Protein AF-A0A1M6HQW1-F1 (afdb_monomer)

Nearest PDB structures (foldseek):
  3nc5-assembly1_A  TM=1.365E-01  e=2.375E+00  Bacillus subtilis

Secondary structure (DSSP, 8-state):
--HHHHHHHHHHHHHHHTTTS-HHHHHHHHHHHHTT-TT--HHHHHHHHHHHHHHHHHHHHHHHHSPP-SHHHHHHHHHHH-STT--HHHHHHHHHHHHHHS-GGG-HHHHHHHHHHHHHHHHHHHHS-TT---TTSHHHHHHHHHHHHHHHHHHH----SHHHHHHHHHHHHHHHS--S-TTSHHHHHHHHH-HHHHHHHHHHHHHHHHHTT-

Solvent-accessible surface area (backbone atoms only — not comparable to full-atom values): 11966 Å² total; per-residue (Å²): 133,60,74,64,58,57,50,50,51,50,53,52,52,48,56,67,76,30,90,85,50,57,77,59,61,48,42,18,51,50,48,25,52,78,68,70,47,76,89,56,61,72,67,65,54,48,52,32,38,54,51,29,46,56,55,49,55,50,54,48,53,53,54,48,71,52,81,53,91,44,72,70,47,40,52,52,51,39,64,74,49,65,56,102,80,50,44,72,66,44,52,50,37,48,49,52,41,47,50,64,57,63,47,72,91,64,34,63,40,37,55,48,43,51,53,43,52,54,51,52,55,50,51,51,56,48,61,71,32,89,89,42,79,56,79,77,40,72,68,48,52,51,50,51,53,53,46,53,54,45,52,59,46,54,76,72,46,80,57,66,40,46,52,11,45,20,39,50,35,51,52,51,41,73,76,70,39,79,98,51,62,84,87,36,71,68,31,51,48,50,36,71,75,30,69,66,48,41,49,47,54,48,51,27,52,51,22,42,36,59,55,70,73,103

Foldseek 3Di:
DDPVVVLLVVLVVLCVVPPPHDSLVSQLVVQCVVVVNVPHDPVVSVVSSVVSVVVLVVSLVVLLVDAQPAPVSLVSSCVSQDDPPRDPSSVVSSVVNVCVLPVPPPFVLLVLLVVLVVLVVVLVVLCPDPVNVDCPDPVNVVSVVSNVVSVVVNVVRDTSALSSQLSSLVVCCVVPNDPDDPPDPVNVCSCVVDVVNVVSVCSNVVSVCVVVVD

pLDDT: mean 71.75, std 13.2, range [37.53, 93.25]

Mean predicted aligned error: 16.02 Å

Structure (mmCIF, N/CA/C/O backbone):
data_AF-A0A1M6HQW1-F1
#
_entry.id   AF-A0A1M6HQW1-F1
#
loop_
_atom_site.group_PDB
_atom_site.id
_atom_site.type_symbol
_atom_site.label_atom_id
_atom_site.label_alt_id
_atom_site.label_comp_id
_atom_site.label_asym_id
_atom_site.label_entity_id
_atom_site.label_seq_id
_atom_site.pdbx_PDB_ins_code
_atom_site.Cartn_x
_atom_site.Cartn_y
_atom_site.Cartn_z
_atom_site.occupancy
_atom_site.B_iso_or_equiv
_atom_site.auth_seq_id
_atom_site.auth_comp_id
_atom_site.auth_asym_id
_atom_site.auth_atom_id
_atom_site.pdbx_PDB_model_num
ATOM 1 N N . MET A 1 1 ? -17.077 13.334 4.345 1.00 42.00 1 MET A N 1
ATOM 2 C CA . MET A 1 1 ? -16.172 12.655 5.298 1.00 42.00 1 MET A CA 1
ATOM 3 C C . MET A 1 1 ? -16.928 11.468 5.876 1.00 42.00 1 MET A C 1
ATOM 5 O O . MET A 1 1 ? -18.122 11.598 6.108 1.00 42.00 1 MET A O 1
ATOM 9 N N . SER A 1 2 ? -16.309 10.286 5.929 1.00 46.91 2 SER A N 1
ATOM 10 C CA . SER A 1 2 ? -16.993 9.037 6.301 1.00 46.91 2 SER A CA 1
ATOM 11 C C . SER A 1 2 ? -17.224 8.991 7.811 1.00 46.91 2 SER A C 1
ATOM 13 O O . SER A 1 2 ? -16.263 9.141 8.555 1.00 46.91 2 SER A O 1
ATOM 15 N N . ARG A 1 3 ? -18.458 8.704 8.252 1.00 42.66 3 ARG A N 1
ATOM 16 C CA . ARG A 1 3 ? -18.834 8.484 9.668 1.00 42.66 3 ARG A CA 1
ATOM 17 C C . ARG A 1 3 ? -17.878 7.538 10.409 1.00 42.66 3 ARG A C 1
ATOM 19 O O . ARG A 1 3 ? -17.681 7.678 11.606 1.00 42.66 3 ARG A O 1
ATOM 26 N N . ILE A 1 4 ? -17.269 6.597 9.689 1.00 39.28 4 ILE A N 1
ATOM 27 C CA . ILE A 1 4 ? -16.306 5.625 10.220 1.00 39.28 4 ILE A CA 1
ATOM 28 C C . ILE A 1 4 ? -14.980 6.300 10.604 1.00 39.28 4 ILE A C 1
ATOM 30 O O . ILE A 1 4 ? -14.383 5.939 11.612 1.00 39.28 4 ILE A O 1
ATOM 34 N N . ALA A 1 5 ? -14.531 7.303 9.845 1.00 43.78 5 ALA A N 1
ATOM 35 C CA . ALA A 1 5 ? -13.307 8.043 10.149 1.00 43.78 5 ALA A CA 1
ATOM 36 C C . ALA A 1 5 ? -13.457 8.874 11.432 1.00 43.78 5 ALA A C 1
ATOM 38 O O . ALA A 1 5 ? -12.533 8.912 12.240 1.00 43.78 5 ALA A O 1
ATOM 39 N N . ASP A 1 6 ? -14.637 9.456 11.650 1.00 48.12 6 ASP A N 1
ATOM 40 C CA . ASP A 1 6 ? -14.945 10.215 12.866 1.00 48.12 6 ASP A CA 1
ATOM 41 C C . ASP A 1 6 ? -15.026 9.291 14.096 1.00 48.12 6 ASP A C 1
ATOM 43 O O . ASP A 1 6 ? -14.529 9.634 15.167 1.00 48.12 6 ASP A O 1
ATOM 47 N N . ILE A 1 7 ? -15.578 8.081 13.935 1.00 46.56 7 ILE A N 1
ATOM 48 C CA . ILE A 1 7 ? -15.650 7.058 14.994 1.00 46.56 7 ILE A CA 1
ATOM 49 C C . ILE A 1 7 ? -14.257 6.524 15.348 1.00 46.56 7 ILE A C 1
ATOM 51 O O . ILE A 1 7 ? -13.922 6.431 16.527 1.00 46.56 7 ILE A O 1
ATOM 55 N N . ILE A 1 8 ? -13.421 6.219 14.350 1.00 47.72 8 ILE A N 1
ATOM 56 C CA . ILE A 1 8 ? -12.038 5.769 14.569 1.00 47.72 8 ILE A CA 1
ATOM 57 C C . ILE A 1 8 ? -11.223 6.870 15.251 1.00 47.72 8 ILE A C 1
ATOM 59 O O . ILE A 1 8 ? -10.548 6.594 16.238 1.00 47.72 8 ILE A O 1
ATOM 63 N N . ALA A 1 9 ? -11.331 8.119 14.792 1.00 55.06 9 ALA A N 1
ATOM 64 C CA . ALA A 1 9 ? -10.646 9.246 15.416 1.00 55.06 9 ALA A CA 1
ATOM 65 C C . ALA A 1 9 ? -11.093 9.452 16.872 1.00 55.06 9 ALA A C 1
ATOM 67 O O . ALA A 1 9 ? -10.260 9.717 17.735 1.00 55.06 9 ALA A O 1
ATOM 68 N N . CYS A 1 10 ? -12.384 9.268 17.164 1.00 46.03 10 CYS A N 1
ATOM 69 C CA . CYS A 1 10 ? -12.925 9.366 18.516 1.00 46.03 10 CYS A CA 1
ATOM 70 C C . CYS A 1 10 ? -12.428 8.228 19.427 1.00 46.03 10 CYS A C 1
ATOM 72 O O . CYS A 1 10 ? -12.037 8.483 20.564 1.00 46.03 10 CYS A O 1
ATOM 74 N N . LEU A 1 11 ? -12.360 6.990 18.925 1.00 45.59 11 LEU A N 1
ATOM 75 C CA . LEU A 1 11 ? -11.846 5.834 19.671 1.00 45.59 11 LEU A CA 1
ATOM 76 C C . LEU A 1 11 ? -10.326 5.898 19.884 1.00 45.59 11 LEU A C 1
ATOM 78 O O . LEU A 1 11 ? -9.838 5.527 20.949 1.00 45.59 11 LEU A O 1
ATOM 82 N N . GLU A 1 12 ? -9.568 6.404 18.912 1.00 54.41 12 GLU A N 1
ATOM 83 C CA . GLU A 1 12 ? -8.123 6.628 19.028 1.00 54.41 12 GLU A CA 1
ATOM 84 C C . GLU A 1 12 ? -7.769 7.795 19.953 1.00 54.41 12 GLU A C 1
ATOM 86 O O . GLU A 1 12 ? -6.750 7.743 20.645 1.00 54.41 12 GLU A O 1
ATOM 91 N N . ASP A 1 13 ? -8.562 8.867 19.938 1.00 48.94 13 ASP A N 1
ATOM 92 C CA . ASP A 1 13 ? -8.422 10.008 20.848 1.00 48.94 13 ASP A CA 1
ATOM 93 C C . ASP A 1 13 ? -8.828 9.610 22.274 1.00 48.94 13 ASP A C 1
ATOM 95 O O . ASP A 1 13 ? -8.122 9.948 23.224 1.00 48.94 13 ASP A O 1
ATOM 99 N N . ALA A 1 14 ? -9.872 8.787 22.430 1.00 43.03 14 ALA A N 1
ATOM 100 C CA . ALA A 1 14 ? -10.211 8.158 23.702 1.00 43.03 14 ALA A CA 1
ATOM 101 C C . ALA A 1 14 ? -9.059 7.265 24.191 1.00 43.03 14 ALA A C 1
ATOM 103 O O . ALA A 1 14 ? -8.500 7.538 25.248 1.00 43.03 14 ALA A O 1
ATOM 104 N N . ASN A 1 15 ? -8.607 6.280 23.409 1.00 46.84 15 ASN A N 1
ATOM 105 C CA . ASN A 1 15 ? -7.507 5.389 23.804 1.00 46.84 15 ASN A CA 1
ATOM 106 C C . ASN A 1 15 ? -6.209 6.142 24.146 1.00 46.84 15 ASN A C 1
ATOM 108 O O . ASN A 1 15 ? -5.535 5.789 25.113 1.00 46.84 15 ASN A O 1
ATOM 112 N N . ARG A 1 16 ? -5.863 7.211 23.410 1.00 48.84 16 ARG A N 1
ATOM 113 C CA . ARG A 1 16 ? -4.681 8.042 23.717 1.00 48.84 16 ARG A CA 1
ATOM 114 C C . ARG A 1 16 ? -4.813 8.835 25.013 1.00 48.84 16 ARG A C 1
ATOM 116 O O . ARG A 1 16 ? -3.815 9.014 25.705 1.00 48.84 16 ARG A O 1
ATOM 123 N N . ARG A 1 17 ? -6.013 9.300 25.364 1.00 40.94 17 ARG A N 1
ATOM 124 C CA . ARG A 1 17 ? -6.261 10.042 26.613 1.00 40.94 17 ARG A CA 1
ATOM 125 C C . ARG A 1 17 ? -6.309 9.139 27.854 1.00 40.94 17 ARG A C 1
ATOM 127 O O . ARG A 1 17 ? -6.356 9.657 28.965 1.00 40.94 17 ARG A O 1
ATOM 134 N N . LEU A 1 18 ? -6.287 7.815 27.680 1.00 39.31 18 LEU A N 1
ATOM 135 C CA . LEU A 1 18 ? -6.715 6.839 28.687 1.00 39.31 18 LEU A CA 1
ATOM 136 C C . LEU A 1 18 ? -5.724 5.721 28.988 1.00 39.31 18 LEU A C 1
ATOM 138 O O . LEU A 1 18 ? -6.126 4.671 29.481 1.00 39.31 18 LEU A O 1
ATOM 142 N N . ALA A 1 19 ? -4.426 5.941 28.803 1.00 37.53 19 ALA A N 1
ATOM 143 C CA . ALA A 1 19 ? -3.393 4.957 29.144 1.00 37.53 19 ALA A CA 1
ATOM 144 C C . ALA A 1 19 ? -3.339 4.521 30.643 1.00 37.53 19 ALA A C 1
ATOM 146 O O . ALA A 1 19 ? -2.380 3.874 31.051 1.00 37.53 19 ALA A O 1
ATOM 147 N N . GLY A 1 20 ? -4.354 4.825 31.468 1.00 39.44 20 GLY A N 1
ATOM 148 C CA . GLY A 1 20 ? -4.534 4.301 32.827 1.00 39.44 20 GLY A CA 1
ATOM 149 C C . GLY A 1 20 ? -5.988 4.104 33.301 1.00 39.44 20 GLY A C 1
ATOM 150 O O . GLY A 1 20 ? -6.181 3.782 34.469 1.00 39.44 20 GLY A O 1
ATOM 151 N N . ILE A 1 21 ? -7.014 4.292 32.457 1.00 44.12 21 ILE A N 1
ATOM 152 C CA . ILE A 1 21 ? -8.439 4.129 32.819 1.00 44.12 21 ILE A CA 1
ATOM 153 C C . ILE A 1 21 ? -9.128 3.334 31.698 1.00 44.12 21 ILE A C 1
ATOM 155 O O . ILE A 1 21 ? -8.912 3.628 30.528 1.00 44.12 21 ILE A O 1
ATOM 159 N N . GLY A 1 22 ? -9.935 2.320 32.027 1.00 57.62 22 GLY A N 1
ATOM 160 C CA . GLY A 1 22 ? -10.607 1.486 31.023 1.00 57.62 22 GLY A CA 1
ATOM 161 C C . GLY A 1 22 ? -11.483 2.293 30.037 1.00 57.62 22 GLY A C 1
ATOM 162 O O . GLY A 1 22 ? -11.993 3.360 30.396 1.00 57.62 22 GLY A O 1
ATOM 163 N N . PRO A 1 23 ? -11.700 1.810 28.790 1.00 64.25 23 PRO A N 1
ATOM 164 C CA . PRO A 1 23 ? -12.447 2.541 27.754 1.00 64.25 23 PRO A CA 1
ATOM 165 C C . PRO A 1 23 ? -13.875 2.927 28.167 1.00 64.25 23 PRO A C 1
ATOM 167 O O . PRO A 1 23 ? -14.403 3.947 27.728 1.00 64.25 23 PRO A O 1
ATOM 170 N N . LEU A 1 24 ? -14.507 2.121 29.027 1.00 66.25 24 LEU A N 1
ATOM 171 C CA . LEU A 1 24 ? -15.856 2.360 29.535 1.00 66.25 24 LEU A CA 1
ATOM 172 C C . LEU A 1 24 ? -15.874 3.458 30.606 1.00 66.25 24 LEU A C 1
ATOM 174 O O . LEU A 1 24 ? -16.719 4.352 30.562 1.00 66.25 24 LEU A O 1
ATOM 178 N N . GLU A 1 25 ? -14.943 3.411 31.558 1.00 67.69 25 GLU A N 1
ATOM 179 C CA . GLU A 1 25 ? -14.808 4.391 32.641 1.00 67.69 25 GLU A CA 1
ATOM 180 C C . GLU A 1 25 ? -14.536 5.795 32.093 1.00 67.69 25 GLU A C 1
ATOM 182 O O . GLU A 1 25 ? -15.057 6.791 32.592 1.00 67.69 25 GLU A O 1
ATOM 187 N N . ALA A 1 26 ? -13.786 5.872 31.005 1.00 67.25 26 ALA A N 1
ATOM 188 C CA . ALA A 1 26 ? -13.510 7.115 30.319 1.00 67.25 26 ALA A CA 1
ATOM 189 C C . ALA A 1 26 ? -14.684 7.710 29.555 1.00 67.25 26 ALA A C 1
ATOM 191 O O . ALA A 1 26 ? -14.921 8.915 29.619 1.00 67.25 26 ALA A O 1
ATOM 192 N N . LEU A 1 27 ? -15.418 6.868 28.825 1.00 64.81 27 LEU A N 1
ATOM 193 C CA . LEU A 1 27 ? -16.620 7.291 28.120 1.00 64.81 27 LEU A CA 1
ATOM 194 C C . LEU A 1 27 ? -17.677 7.747 29.131 1.00 64.81 27 LEU A C 1
ATOM 196 O O . LEU A 1 27 ? -18.357 8.745 28.912 1.00 64.81 27 LEU A O 1
ATOM 200 N N . THR A 1 28 ? -17.745 7.064 30.278 1.00 71.50 28 THR A N 1
ATOM 201 C CA . THR A 1 28 ? -18.580 7.453 31.421 1.00 71.50 28 THR A CA 1
ATOM 202 C C . THR A 1 28 ? -18.170 8.826 31.957 1.00 71.50 28 THR A C 1
ATOM 204 O O . THR A 1 28 ? -19.029 9.686 32.130 1.00 71.50 28 THR A O 1
ATOM 207 N N . ALA A 1 29 ? -16.871 9.074 32.166 1.00 70.69 29 ALA A N 1
ATOM 208 C CA . ALA A 1 29 ? -16.368 10.375 32.612 1.00 70.69 29 ALA A CA 1
ATOM 209 C C . ALA A 1 29 ? -16.643 11.493 31.589 1.00 70.69 29 ALA A C 1
ATOM 211 O O . ALA A 1 29 ? -17.041 12.591 31.967 1.00 70.69 29 ALA A O 1
ATOM 212 N N . HIS A 1 3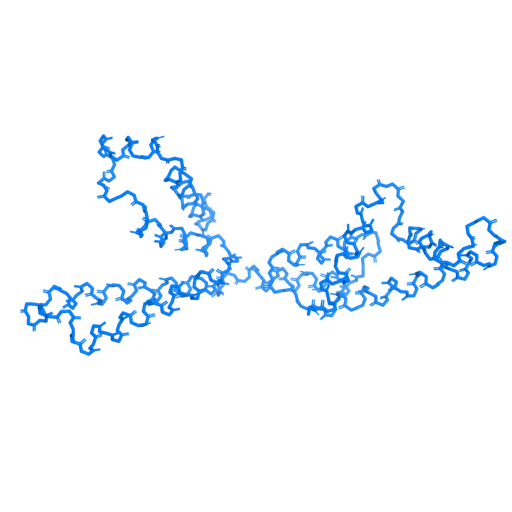0 ? -16.492 11.214 30.292 1.00 71.19 30 HIS A N 1
ATOM 213 C CA . HIS A 1 30 ? -16.792 12.174 29.231 1.00 71.19 30 HIS A CA 1
ATOM 214 C C . HIS A 1 30 ? -18.284 12.530 29.171 1.00 71.19 30 HIS A C 1
ATOM 216 O O . HIS A 1 30 ? -18.621 13.709 29.138 1.00 71.19 30 HIS A O 1
ATOM 222 N N . LEU A 1 31 ? -19.179 11.539 29.231 1.00 71.12 31 LEU A N 1
ATOM 223 C CA . LEU A 1 31 ? -20.627 11.777 29.266 1.00 71.12 31 LEU A CA 1
ATOM 224 C C . LEU A 1 31 ? -21.060 12.499 30.545 1.00 71.12 31 LEU A C 1
ATOM 226 O O . LEU A 1 31 ? -21.920 13.378 30.493 1.00 71.12 31 LEU A O 1
ATOM 230 N N . ALA A 1 32 ? -20.453 12.165 31.687 1.00 72.75 32 ALA A N 1
ATOM 231 C CA . ALA A 1 32 ? -20.690 12.874 32.940 1.00 72.75 32 ALA A CA 1
ATOM 232 C C . ALA A 1 32 ? -20.283 14.353 32.833 1.00 72.75 32 ALA A C 1
ATOM 234 O O . ALA A 1 32 ? -21.019 15.230 33.288 1.00 72.75 32 ALA A O 1
ATOM 235 N N . LYS A 1 33 ? -19.163 14.634 32.158 1.00 78.62 33 LYS A N 1
ATOM 236 C CA . LYS A 1 33 ? -18.702 15.990 31.853 1.00 78.62 33 LYS A CA 1
ATOM 237 C C . LYS A 1 33 ? -19.641 16.747 30.922 1.00 78.62 33 LYS A C 1
ATOM 239 O O . LYS A 1 33 ? -20.022 17.869 31.237 1.00 78.62 33 LYS A O 1
ATOM 244 N N . GLU A 1 34 ? -20.032 16.146 29.797 1.00 75.69 34 GLU A N 1
ATOM 245 C CA . GLU A 1 34 ? -20.972 16.756 28.839 1.00 75.69 34 GLU A CA 1
ATOM 246 C C . GLU A 1 34 ? -22.306 17.127 29.498 1.00 75.69 34 GLU A C 1
ATOM 248 O O . GLU A 1 34 ? -22.934 18.116 29.127 1.00 75.69 34 GLU A O 1
ATOM 253 N N . ARG A 1 35 ? -22.725 16.348 30.498 1.00 75.31 35 ARG A N 1
ATOM 254 C CA . ARG A 1 35 ? -23.965 16.557 31.252 1.00 75.31 35 ARG A CA 1
ATOM 255 C C . ARG A 1 35 ? -23.819 17.468 32.467 1.00 75.31 35 ARG A C 1
ATOM 257 O O . ARG A 1 35 ? -24.826 17.779 33.094 1.00 75.31 35 ARG A O 1
ATOM 264 N N . GLY A 1 36 ? -22.601 17.883 32.815 1.00 77.88 36 GLY A N 1
ATOM 265 C CA . GLY A 1 36 ? -22.342 18.688 34.011 1.00 77.88 36 GLY A CA 1
ATOM 266 C C . GLY A 1 36 ? -22.630 17.957 35.327 1.00 77.88 36 GLY A C 1
ATOM 267 O O . GLY A 1 36 ? -22.896 18.611 36.327 1.00 77.88 36 GLY A O 1
ATOM 268 N N . ILE A 1 37 ? -22.585 16.620 35.334 1.00 76.38 37 ILE A N 1
ATOM 269 C CA . ILE A 1 37 ? -22.882 15.777 36.508 1.00 76.38 37 ILE A CA 1
ATOM 270 C C . ILE A 1 37 ? -21.610 15.231 37.183 1.00 76.38 37 ILE A C 1
ATOM 272 O O . ILE A 1 37 ? -21.650 14.246 37.924 1.00 76.38 37 ILE A O 1
ATOM 276 N N . GLU A 1 38 ? -20.456 15.855 36.936 1.00 72.38 38 GLU A N 1
ATOM 277 C CA . GLU A 1 38 ? -19.200 15.516 37.612 1.00 72.38 38 GLU A CA 1
ATOM 278 C C . GLU A 1 38 ? -19.358 15.720 39.135 1.00 72.38 38 GLU A C 1
ATOM 280 O O . GLU A 1 38 ? -19.517 16.839 39.613 1.00 72.38 38 GLU A O 1
ATOM 285 N N . GLY A 1 39 ? -19.359 14.628 39.912 1.00 65.06 39 GLY A N 1
ATOM 286 C CA . GLY A 1 39 ? -19.517 14.662 41.377 1.00 65.06 39 GLY A CA 1
ATOM 287 C C . GLY A 1 39 ? -20.951 14.503 41.905 1.00 65.06 39 GLY A C 1
ATOM 288 O O . GLY A 1 39 ? -21.173 14.635 43.109 1.00 65.06 39 GLY A O 1
ATOM 289 N N . HIS A 1 40 ? -21.921 14.201 41.038 1.00 59.44 40 HIS A N 1
ATOM 290 C CA . HIS A 1 40 ? -23.323 13.987 41.407 1.00 59.44 40 HIS A CA 1
ATOM 291 C C . HIS A 1 40 ? -23.629 12.579 41.970 1.00 59.44 40 HIS A C 1
ATOM 293 O O . HIS A 1 40 ? -22.785 11.682 41.983 1.00 59.44 40 HIS A O 1
ATOM 299 N N . LYS A 1 41 ? -24.856 12.388 42.489 1.00 61.41 41 LYS A N 1
ATOM 300 C CA . LYS A 1 41 ? -25.316 11.163 43.176 1.00 61.41 41 LYS A CA 1
ATOM 301 C C . LYS A 1 41 ? -25.118 9.901 42.321 1.00 61.41 41 LYS A C 1
ATOM 303 O O . LYS A 1 41 ? -25.262 9.923 41.104 1.00 61.41 41 LYS A O 1
ATOM 308 N N . SER A 1 42 ? -24.919 8.765 42.998 1.00 68.94 42 SER A N 1
ATOM 309 C CA . SER A 1 42 ? -24.697 7.437 42.395 1.00 68.94 42 SER A CA 1
ATOM 310 C C . SER A 1 42 ? -25.683 7.059 41.274 1.00 68.94 42 SER A C 1
ATOM 312 O O . SER A 1 42 ? -25.266 6.398 40.327 1.00 68.94 42 SER A O 1
ATOM 314 N N . ALA A 1 43 ? -26.947 7.495 41.333 1.00 72.94 43 ALA A N 1
ATOM 315 C CA . ALA A 1 43 ? -27.954 7.180 40.315 1.00 72.94 43 ALA A CA 1
ATOM 316 C C . ALA A 1 43 ? -27.666 7.828 38.943 1.00 72.94 43 ALA A C 1
ATOM 318 O O . ALA A 1 43 ? -27.719 7.143 37.927 1.00 72.94 43 ALA A O 1
ATOM 319 N N . GLU A 1 44 ? -27.285 9.109 38.914 1.00 71.69 44 GLU A N 1
ATOM 320 C CA . GLU A 1 44 ? -27.011 9.860 37.673 1.00 71.69 44 GLU A CA 1
ATOM 321 C C . GLU A 1 44 ? -25.712 9.375 37.003 1.00 71.69 44 GLU A C 1
ATOM 323 O O . GLU A 1 44 ? -25.627 9.253 35.781 1.00 71.69 44 GLU A O 1
ATOM 328 N N . LEU A 1 45 ? -24.715 8.993 37.810 1.00 73.00 45 LEU A N 1
ATOM 329 C CA . LEU A 1 45 ? -23.491 8.346 37.325 1.00 73.00 45 LEU A CA 1
ATOM 330 C C . LEU A 1 45 ? -23.743 6.929 36.789 1.00 73.00 45 LEU A C 1
ATOM 332 O O . LEU A 1 45 ? -23.080 6.505 35.844 1.00 73.00 45 LEU A O 1
ATOM 336 N N . THR A 1 46 ? -24.700 6.199 37.370 1.00 79.38 46 THR A N 1
ATOM 337 C CA . THR A 1 46 ? -25.095 4.867 36.882 1.00 79.38 46 THR A CA 1
ATOM 338 C C . THR A 1 46 ? -25.770 4.975 35.518 1.00 79.38 46 THR A C 1
ATOM 340 O O . THR A 1 46 ? -25.429 4.223 34.610 1.00 79.38 46 THR A O 1
ATOM 343 N N . GLU A 1 47 ? -26.655 5.955 35.332 1.00 78.69 47 GLU A N 1
ATOM 344 C CA . GLU A 1 47 ? -27.296 6.215 34.039 1.00 78.69 47 GLU A CA 1
ATOM 345 C C . GLU A 1 47 ? -26.275 6.613 32.958 1.00 78.69 47 GLU A C 1
ATOM 347 O O . GLU A 1 47 ? -26.293 6.068 31.853 1.00 78.69 47 GLU A O 1
ATOM 352 N N . ALA A 1 48 ? -25.320 7.490 33.287 1.00 72.38 48 ALA A N 1
ATOM 353 C CA . ALA A 1 48 ? -24.230 7.846 32.377 1.00 72.38 48 ALA A CA 1
ATOM 354 C C . ALA A 1 48 ? -23.351 6.638 32.003 1.00 72.38 48 ALA A C 1
ATOM 356 O O . ALA A 1 48 ? -22.911 6.526 30.857 1.00 72.38 48 ALA A O 1
ATOM 357 N N . ARG A 1 49 ? -23.122 5.713 32.946 1.00 77.62 49 ARG A N 1
ATOM 358 C CA . ARG A 1 49 ? -22.361 4.476 32.715 1.00 77.62 49 ARG A CA 1
ATOM 359 C C . ARG A 1 49 ? -23.101 3.505 31.794 1.00 77.62 49 ARG A C 1
ATOM 361 O O . ARG A 1 49 ? -22.483 2.956 30.883 1.00 77.62 49 ARG A O 1
ATOM 368 N N . GLU A 1 50 ? -24.402 3.307 31.998 1.00 81.56 50 GLU A N 1
ATOM 369 C CA . GLU A 1 50 ? -25.223 2.442 31.139 1.00 81.56 50 GLU A CA 1
ATOM 370 C C . GLU A 1 50 ? -25.330 2.991 29.713 1.00 81.56 50 GLU A C 1
ATOM 372 O O . GLU A 1 50 ? -25.220 2.247 28.734 1.00 81.56 50 GLU A O 1
ATOM 377 N N . GLU A 1 51 ? -25.446 4.309 29.560 1.00 76.81 51 GLU A N 1
ATOM 378 C CA . GLU A 1 51 ? -25.406 4.922 28.237 1.00 76.81 51 GLU A CA 1
ATOM 379 C C . GLU A 1 51 ? -24.035 4.787 27.572 1.00 76.81 51 GLU A C 1
ATOM 381 O O . GLU A 1 51 ? -23.960 4.452 26.385 1.00 76.81 51 GLU A O 1
ATOM 386 N N . ALA A 1 52 ? -22.948 5.005 28.319 1.00 69.44 52 ALA A N 1
ATOM 387 C CA . ALA A 1 52 ? -21.598 4.780 27.816 1.00 69.44 52 ALA A CA 1
ATOM 388 C C . ALA A 1 52 ? -21.427 3.339 27.322 1.00 69.44 52 ALA A C 1
ATOM 390 O O . ALA A 1 52 ? -20.911 3.116 26.225 1.00 69.44 52 ALA A O 1
ATOM 391 N N . LYS A 1 53 ? -21.929 2.365 28.084 1.00 76.62 53 LYS A N 1
ATOM 392 C CA . LYS A 1 53 ? -21.924 0.954 27.698 1.00 76.62 53 LYS A CA 1
ATOM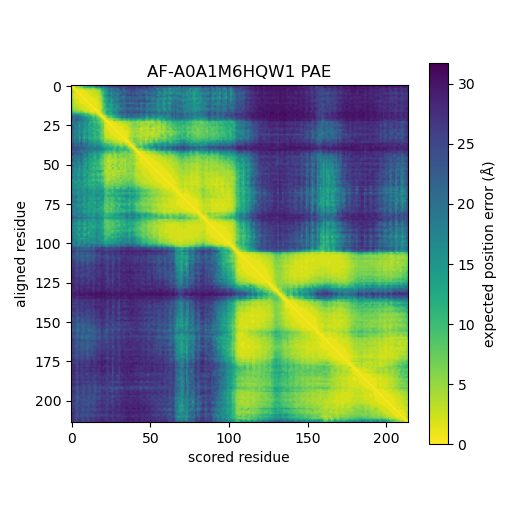 393 C C . LYS A 1 53 ? -22.709 0.721 26.405 1.00 76.62 53 LYS A C 1
ATOM 395 O O . LYS A 1 53 ? -22.162 0.169 25.458 1.00 76.62 53 LYS A O 1
ATOM 400 N N . SER A 1 54 ? -23.936 1.233 26.303 1.00 74.31 54 SER A N 1
ATOM 401 C CA . SER A 1 54 ? -24.757 1.104 25.088 1.00 74.31 54 SER A CA 1
ATOM 402 C C . SER A 1 54 ? -24.116 1.746 23.848 1.00 74.31 54 SER A C 1
ATOM 404 O O . SER A 1 54 ? -24.227 1.220 22.737 1.00 74.31 54 SER A O 1
ATOM 406 N N . ARG A 1 55 ? -23.451 2.901 24.003 1.00 72.69 55 ARG A N 1
ATOM 407 C CA . ARG A 1 55 ? -22.724 3.562 22.906 1.00 72.69 55 ARG A CA 1
ATOM 408 C C . ARG A 1 55 ? -21.493 2.757 22.490 1.00 72.69 55 ARG A C 1
ATOM 410 O O . ARG A 1 55 ? -21.278 2.576 21.294 1.00 72.69 55 ARG A O 1
ATOM 417 N N . ARG A 1 56 ? -20.732 2.246 23.462 1.00 74.81 56 ARG A N 1
ATOM 418 C CA . ARG A 1 56 ? -19.577 1.371 23.232 1.00 74.81 56 ARG A CA 1
ATOM 419 C C . ARG A 1 56 ? -19.989 0.113 22.472 1.00 74.81 56 ARG A C 1
ATOM 421 O O . ARG A 1 56 ? -19.399 -0.189 21.443 1.00 74.81 56 ARG A O 1
ATOM 428 N N . ASP A 1 57 ? -21.019 -0.581 22.941 1.00 74.56 57 ASP A N 1
ATOM 429 C CA . ASP A 1 57 ? -21.431 -1.868 22.377 1.00 74.56 57 ASP A CA 1
ATOM 430 C C . ASP A 1 57 ? -21.958 -1.709 20.936 1.00 74.56 57 ASP A C 1
ATOM 432 O O . ASP A 1 57 ? -21.630 -2.516 20.068 1.00 74.56 57 ASP A O 1
ATOM 436 N N . ARG A 1 58 ? -22.677 -0.615 20.632 1.00 73.38 58 ARG A N 1
ATOM 437 C CA . ARG A 1 58 ? -23.060 -0.274 19.248 1.00 73.38 58 ARG A CA 1
ATOM 438 C C . ARG A 1 58 ? -21.855 0.021 18.357 1.00 73.38 58 ARG A C 1
ATOM 440 O O . ARG A 1 58 ? -21.782 -0.504 17.254 1.00 73.38 58 ARG A O 1
ATOM 447 N N . ALA A 1 59 ? -20.903 0.822 18.836 1.00 70.69 59 ALA A N 1
ATOM 448 C CA . ALA A 1 59 ? -19.699 1.141 18.071 1.00 70.69 59 ALA A CA 1
ATOM 449 C C . ALA A 1 59 ? -18.847 -0.109 17.788 1.00 70.69 59 ALA A C 1
ATOM 451 O O . ALA A 1 59 ? -18.293 -0.239 16.698 1.00 70.69 59 ALA A O 1
ATOM 452 N N . LEU A 1 60 ? -18.775 -1.044 18.740 1.00 72.50 60 LEU A N 1
ATOM 453 C CA . LEU A 1 60 ? -18.111 -2.333 18.548 1.00 72.50 60 LEU A CA 1
ATOM 454 C C . LEU A 1 60 ? -18.836 -3.183 17.499 1.00 72.50 60 LEU A C 1
ATOM 456 O O . LEU A 1 60 ? -18.179 -3.703 16.603 1.00 72.50 60 LEU A O 1
ATOM 460 N N . ALA A 1 61 ? -20.167 -3.280 17.555 1.00 75.31 61 ALA A N 1
ATOM 461 C CA . ALA A 1 61 ? -20.948 -4.010 16.555 1.00 75.31 61 ALA A CA 1
ATOM 462 C C . ALA A 1 61 ? -20.763 -3.435 15.137 1.00 75.31 61 ALA A C 1
ATOM 464 O O . ALA A 1 61 ? -20.502 -4.184 14.193 1.00 75.31 61 ALA A O 1
ATOM 465 N N . ASP A 1 62 ? -20.808 -2.108 14.997 1.00 73.38 62 ASP A N 1
ATOM 466 C CA . ASP A 1 62 ? -20.562 -1.425 13.722 1.00 73.38 62 ASP A CA 1
ATOM 467 C C . ASP A 1 62 ? -19.137 -1.692 13.208 1.00 73.38 62 ASP A C 1
ATOM 469 O O . ASP A 1 62 ? -18.930 -1.955 12.021 1.00 73.38 62 ASP A O 1
ATOM 473 N N . LEU A 1 63 ? -18.143 -1.673 14.102 1.00 73.12 63 LEU A N 1
ATOM 474 C CA . LEU A 1 63 ? -16.746 -1.930 13.759 1.00 73.12 63 LEU A CA 1
ATOM 475 C C . LEU A 1 63 ? -16.502 -3.392 13.352 1.00 73.12 63 LEU A C 1
ATOM 477 O O . LEU A 1 63 ? -15.725 -3.642 12.431 1.00 73.12 63 LEU A O 1
ATOM 481 N N . ILE A 1 64 ? -17.174 -4.355 13.993 1.00 76.12 64 ILE A N 1
ATOM 482 C CA . ILE A 1 64 ? -17.141 -5.777 13.613 1.00 76.12 64 ILE A CA 1
ATOM 483 C C . ILE A 1 64 ? -17.691 -5.960 12.194 1.00 76.12 64 ILE A C 1
ATOM 485 O O . ILE A 1 64 ? -17.100 -6.712 11.416 1.00 76.12 64 ILE A O 1
ATOM 489 N N . GLY A 1 65 ? -18.774 -5.262 11.841 1.00 77.25 65 GLY A N 1
ATOM 490 C CA . GLY A 1 65 ? -19.385 -5.324 10.510 1.00 77.25 65 GLY A CA 1
ATOM 491 C C . GLY A 1 65 ? -18.619 -4.574 9.412 1.00 77.25 65 GLY A C 1
ATOM 492 O O . GLY A 1 65 ? -18.810 -4.858 8.230 1.00 77.25 65 GLY A O 1
ATOM 493 N N . ALA A 1 66 ? -17.749 -3.627 9.768 1.00 76.19 66 ALA A N 1
ATOM 494 C CA . ALA A 1 66 ? -17.003 -2.822 8.805 1.00 76.19 66 ALA A CA 1
ATOM 495 C C . ALA A 1 66 ? -15.798 -3.580 8.225 1.00 76.19 66 ALA A C 1
ATOM 497 O O . ALA A 1 66 ? -14.919 -4.016 8.961 1.00 76.19 66 ALA A O 1
ATOM 498 N N . GLU A 1 67 ? -15.704 -3.689 6.901 1.00 78.94 67 GLU A N 1
ATOM 499 C CA . GLU A 1 67 ? -14.548 -4.288 6.221 1.00 78.94 67 GLU A CA 1
ATOM 500 C C . GLU A 1 67 ? -13.370 -3.299 6.139 1.00 78.94 67 GLU A C 1
ATOM 502 O O . GLU A 1 67 ? -13.521 -2.182 5.634 1.00 78.94 67 GLU A O 1
ATOM 507 N N . ALA A 1 68 ? -12.179 -3.710 6.592 1.00 65.81 68 ALA A N 1
ATOM 508 C CA . ALA A 1 68 ? -10.974 -2.880 6.511 1.00 65.81 68 ALA A CA 1
ATOM 509 C C . ALA A 1 68 ? -10.398 -2.846 5.084 1.00 65.81 68 ALA A C 1
ATOM 511 O O . ALA A 1 68 ? -10.070 -3.877 4.507 1.00 65.81 68 ALA A O 1
ATOM 512 N N . LYS A 1 69 ? -10.194 -1.679 4.481 1.00 65.06 69 LYS A N 1
ATOM 513 C CA . LYS A 1 69 ? -9.705 -1.586 3.090 1.00 65.06 69 LYS A CA 1
ATOM 514 C C . LYS A 1 69 ? -8.187 -1.555 2.982 1.00 65.06 69 LYS A C 1
ATOM 516 O O . LYS A 1 69 ? -7.644 -1.769 1.905 1.00 65.06 69 LYS A O 1
ATOM 521 N N . THR A 1 70 ? -7.505 -1.278 4.087 1.00 55.16 70 THR A N 1
ATOM 522 C CA . THR A 1 70 ? -6.046 -1.169 4.152 1.00 55.16 70 THR A CA 1
ATOM 523 C C . THR A 1 70 ? -5.503 -1.910 5.370 1.00 55.16 70 THR A C 1
ATOM 525 O O . THR A 1 70 ? -6.216 -2.114 6.355 1.00 55.16 70 THR A O 1
ATOM 528 N N . GLN A 1 71 ? -4.212 -2.255 5.347 1.00 50.59 71 GLN A N 1
ATOM 529 C CA . GLN A 1 71 ? -3.528 -2.832 6.511 1.00 50.59 71 GLN A CA 1
ATOM 530 C C . GLN A 1 71 ? -3.615 -1.913 7.743 1.00 50.59 71 GLN A C 1
ATOM 532 O O . GLN A 1 71 ? -3.862 -2.380 8.851 1.00 50.59 71 GLN A O 1
ATOM 537 N N . GLY A 1 72 ? -3.483 -0.595 7.553 1.00 51.09 72 GLY A N 1
ATOM 538 C CA . GLY A 1 72 ? -3.604 0.382 8.637 1.00 51.09 72 GLY A CA 1
ATOM 539 C C . GLY A 1 72 ? -5.014 0.465 9.231 1.00 51.09 72 GLY A C 1
ATOM 540 O O . GLY A 1 72 ? -5.165 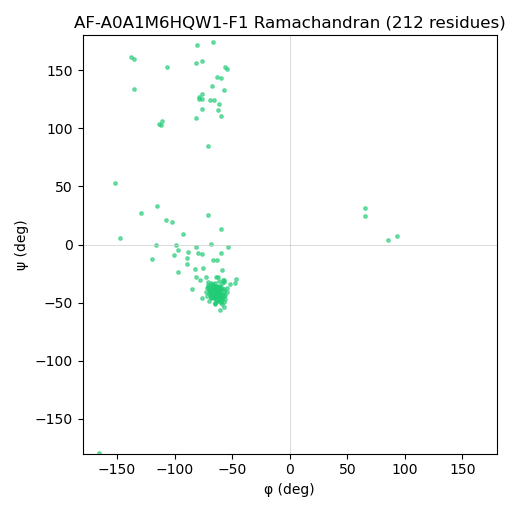0.682 10.428 1.00 51.09 72 GLY A O 1
ATOM 541 N N . GLU A 1 73 ? -6.066 0.281 8.431 1.00 62.59 73 GLU A N 1
ATOM 542 C CA . GLU A 1 73 ? -7.440 0.160 8.942 1.00 62.59 73 GLU A CA 1
ATOM 543 C C . GLU A 1 73 ? -7.650 -1.150 9.707 1.00 62.59 73 GLU A C 1
ATOM 545 O O . GLU A 1 73 ? -8.258 -1.133 10.776 1.00 62.59 73 GLU A O 1
ATOM 550 N N . ALA A 1 74 ? -7.094 -2.263 9.221 1.00 58.16 74 ALA A N 1
ATOM 551 C CA . ALA A 1 74 ? -7.193 -3.558 9.891 1.00 58.16 74 ALA A CA 1
ATOM 552 C C . ALA A 1 74 ? -6.459 -3.572 11.238 1.00 58.16 74 ALA A C 1
ATOM 554 O O . ALA A 1 74 ? -6.993 -4.086 12.217 1.00 58.16 74 ALA A O 1
ATOM 555 N N . LEU A 1 75 ? -5.277 -2.951 11.323 1.00 55.94 75 LEU A N 1
ATOM 556 C CA . LEU A 1 75 ? -4.533 -2.800 12.577 1.00 55.94 75 LEU A CA 1
ATOM 557 C C . LEU A 1 75 ? -5.281 -1.930 13.588 1.00 55.94 75 LEU A C 1
ATOM 559 O O . LEU A 1 75 ? -5.329 -2.270 14.766 1.00 55.94 75 LEU A O 1
ATOM 563 N N . ARG A 1 76 ? -5.905 -0.834 13.140 1.00 64.56 76 ARG A N 1
ATOM 564 C CA . ARG A 1 76 ? -6.724 0.030 14.005 1.00 64.56 76 ARG A CA 1
ATOM 565 C C . ARG A 1 76 ? -7.974 -0.679 14.505 1.00 64.56 76 ARG A C 1
ATOM 567 O O . ARG A 1 76 ? -8.288 -0.607 15.690 1.00 64.56 76 ARG A O 1
ATOM 574 N N . LYS A 1 77 ? -8.645 -1.421 13.625 1.00 71.06 77 LYS A N 1
ATOM 575 C CA . LYS A 1 77 ? -9.775 -2.281 13.979 1.00 71.06 77 LYS A CA 1
ATOM 576 C C . LYS A 1 77 ? -9.363 -3.368 14.973 1.00 71.06 77 LYS A C 1
ATOM 578 O O . LYS A 1 77 ? -10.036 -3.545 15.980 1.00 71.06 77 LYS A O 1
ATOM 583 N N . ALA A 1 78 ? -8.237 -4.041 14.747 1.00 61.78 78 ALA A N 1
ATOM 584 C CA . ALA A 1 78 ? -7.692 -5.016 15.685 1.00 61.78 78 ALA A CA 1
ATOM 585 C C . ALA A 1 78 ? -7.358 -4.367 17.035 1.00 61.78 78 ALA A C 1
ATOM 587 O O . ALA A 1 78 ? -7.780 -4.875 18.060 1.00 61.78 78 ALA A O 1
ATOM 588 N N . ALA A 1 79 ? -6.695 -3.210 17.059 1.00 63.38 79 ALA A N 1
ATOM 589 C CA . ALA A 1 79 ? -6.383 -2.497 18.298 1.00 63.38 79 ALA A CA 1
ATOM 590 C C . ALA A 1 79 ? -7.637 -2.076 19.088 1.00 63.38 79 ALA A C 1
ATOM 592 O O . ALA A 1 79 ? -7.601 -2.028 20.313 1.00 63.38 79 ALA A O 1
ATOM 593 N N . ALA A 1 80 ? -8.742 -1.782 18.400 1.00 66.56 80 ALA A N 1
ATOM 594 C CA . ALA A 1 80 ? -10.016 -1.437 19.027 1.00 66.56 80 ALA A CA 1
ATOM 595 C C . ALA A 1 80 ? -10.832 -2.660 19.491 1.00 66.56 80 ALA A C 1
ATOM 597 O O . ALA A 1 80 ? -11.609 -2.542 20.435 1.00 66.56 80 ALA A O 1
ATOM 598 N N . LEU A 1 81 ? -10.671 -3.820 18.844 1.00 67.88 81 LEU A N 1
ATOM 599 C CA . LEU A 1 81 ? -11.415 -5.049 19.153 1.00 67.88 81 LEU A CA 1
ATOM 600 C C . LEU A 1 81 ? -10.651 -6.026 20.064 1.00 67.88 81 LEU A C 1
ATOM 602 O O . LEU A 1 81 ? -11.269 -6.854 20.729 1.00 67.88 81 LEU A O 1
ATOM 606 N N . VAL A 1 82 ? -9.318 -5.953 20.097 1.00 61.25 82 VAL A N 1
ATOM 607 C CA . VAL A 1 82 ? -8.460 -6.835 20.896 1.00 61.25 82 VAL A CA 1
ATOM 608 C C . VAL A 1 82 ? -8.413 -6.329 22.335 1.00 61.25 82 VAL A C 1
ATOM 610 O O . VAL A 1 82 ? -7.799 -5.312 22.647 1.00 61.25 82 VAL A O 1
ATOM 613 N N . GLY A 1 83 ? -9.052 -7.081 23.227 1.00 62.41 83 GLY A N 1
ATOM 614 C CA . GLY A 1 83 ? -9.069 -6.839 24.665 1.00 62.41 83 GLY A CA 1
ATOM 615 C C . GLY A 1 83 ? -9.590 -8.057 25.438 1.00 62.41 83 GLY A C 1
ATOM 616 O O . GLY A 1 83 ? -9.935 -9.068 24.823 1.00 62.41 83 GLY A O 1
ATOM 617 N N . PRO A 1 84 ? -9.677 -7.976 26.780 1.00 49.53 84 PRO A N 1
ATOM 618 C CA . PRO A 1 84 ? -10.130 -9.081 27.635 1.00 49.53 84 PRO A CA 1
ATOM 619 C C . PRO A 1 84 ? -11.549 -9.581 27.320 1.00 49.53 84 PRO A C 1
ATOM 621 O O . PRO A 1 84 ? -11.882 -10.714 27.643 1.00 49.53 84 PRO A O 1
ATOM 624 N N . GLU A 1 85 ? -12.370 -8.741 26.684 1.00 63.62 85 GLU A N 1
ATOM 625 C CA . GLU A 1 85 ? -13.767 -9.018 26.321 1.00 63.62 85 GLU A CA 1
ATOM 626 C C . GLU A 1 85 ? -13.958 -9.250 24.808 1.00 63.62 85 GLU A C 1
ATOM 628 O O . GLU A 1 85 ? -15.057 -9.064 24.288 1.00 63.62 85 GLU A O 1
ATOM 633 N N . MET A 1 86 ? -12.901 -9.608 24.068 1.00 68.50 86 MET A N 1
ATOM 634 C CA . MET A 1 86 ? -13.016 -9.859 22.627 1.00 68.50 86 MET A CA 1
ATOM 635 C C . MET A 1 86 ? -13.982 -11.024 22.356 1.00 68.50 86 MET A C 1
ATOM 637 O O . MET A 1 86 ? -13.745 -12.148 22.798 1.00 68.50 86 MET A O 1
ATOM 641 N N . SER A 1 87 ? -15.050 -10.764 21.597 1.00 77.06 87 SER A N 1
ATOM 642 C CA . SER A 1 87 ? -16.001 -11.797 21.179 1.00 77.06 87 SER A CA 1
ATOM 643 C C . SER A 1 87 ? -15.444 -12.667 20.047 1.00 77.06 87 SER A C 1
ATOM 645 O O . SER A 1 87 ? -14.575 -12.240 19.279 1.00 77.06 87 SER A O 1
ATOM 647 N N . ASP A 1 88 ? -15.991 -13.875 19.886 1.00 75.44 88 ASP A N 1
ATOM 648 C CA . ASP A 1 88 ? -15.647 -14.760 18.764 1.00 75.44 88 ASP A CA 1
ATOM 649 C C . ASP A 1 88 ? -15.945 -14.111 17.403 1.00 75.44 88 ASP A C 1
ATOM 651 O O . ASP A 1 88 ? -15.199 -14.297 16.443 1.00 75.44 88 ASP A O 1
ATOM 655 N N . GLU A 1 89 ? -16.994 -13.290 17.329 1.00 78.44 89 GLU A N 1
ATOM 656 C CA . GLU A 1 89 ? -17.369 -12.517 16.140 1.00 78.44 89 GLU A CA 1
ATOM 657 C C . GLU A 1 89 ? -16.333 -11.433 15.816 1.00 78.44 89 GLU A C 1
ATOM 659 O O . GLU A 1 89 ? -15.933 -11.277 14.660 1.00 78.44 89 GLU A O 1
ATOM 664 N N . ALA A 1 90 ? -15.832 -10.725 16.834 1.00 70.75 90 ALA A N 1
ATOM 665 C CA . ALA A 1 90 ? -14.756 -9.754 16.675 1.00 70.75 90 ALA A CA 1
ATOM 666 C C . ALA A 1 90 ? -13.455 -10.431 16.222 1.00 70.75 90 ALA A C 1
ATOM 668 O O . ALA A 1 90 ? -12.802 -9.965 15.284 1.00 70.75 90 ALA A O 1
ATOM 669 N N . ALA A 1 91 ? -13.120 -11.577 16.820 1.00 69.06 91 ALA A N 1
ATOM 670 C CA . ALA A 1 91 ? -11.965 -12.376 16.429 1.00 69.06 91 ALA A CA 1
ATOM 671 C C . ALA A 1 91 ? -12.084 -12.892 14.985 1.00 69.06 91 ALA A C 1
ATOM 673 O O . ALA A 1 91 ? -11.120 -12.826 14.220 1.00 69.06 91 ALA A O 1
ATOM 674 N N . ALA A 1 92 ? -13.261 -13.388 14.591 1.00 77.12 92 ALA A N 1
ATOM 675 C CA . ALA A 1 92 ? -13.537 -13.846 13.233 1.00 77.12 92 ALA A CA 1
ATOM 676 C C . ALA A 1 92 ? -13.427 -12.704 12.216 1.00 77.12 92 ALA A C 1
ATOM 678 O O . ALA A 1 92 ? -12.815 -12.885 11.165 1.00 77.12 92 ALA A O 1
ATOM 679 N N . SER A 1 93 ? -13.946 -11.522 12.551 1.00 79.44 93 SER A N 1
ATOM 680 C CA . SER A 1 93 ? -13.884 -10.331 11.703 1.00 79.44 93 SER A CA 1
ATOM 681 C C . SER A 1 93 ? -12.441 -9.853 11.481 1.00 79.44 93 SER A C 1
ATOM 683 O O . SER A 1 93 ? -12.017 -9.669 10.339 1.00 79.44 93 SER A O 1
ATOM 685 N N . VAL A 1 94 ? -11.630 -9.767 12.545 1.00 69.69 94 VAL A N 1
ATOM 686 C CA . VAL A 1 94 ? -10.197 -9.427 12.437 1.00 69.69 94 VAL A CA 1
ATOM 687 C C . VAL A 1 94 ? -9.431 -10.478 11.628 1.00 69.69 94 VAL A C 1
ATOM 689 O O . VAL A 1 94 ? -8.603 -10.123 10.792 1.00 69.69 94 VAL A O 1
ATOM 692 N N . ARG A 1 95 ? -9.716 -11.774 11.820 1.00 73.81 95 ARG A N 1
ATOM 693 C CA . ARG A 1 95 ? -9.092 -12.852 11.031 1.00 73.81 95 ARG A CA 1
ATOM 694 C C . ARG A 1 95 ? -9.498 -12.813 9.560 1.00 73.81 95 ARG A C 1
ATOM 696 O O . ARG A 1 95 ? -8.661 -13.109 8.714 1.00 73.81 95 ARG A O 1
ATOM 703 N N . ALA A 1 96 ? -10.747 -12.474 9.247 1.00 76.19 96 ALA A N 1
ATOM 704 C CA . ALA A 1 96 ? -11.218 -12.334 7.872 1.00 76.19 96 ALA A CA 1
ATOM 705 C C . ALA A 1 96 ? -10.522 -11.165 7.163 1.00 76.19 96 ALA A C 1
ATOM 707 O O . ALA A 1 96 ? -10.067 -11.326 6.031 1.00 76.19 96 ALA A O 1
ATOM 708 N N . ASP A 1 97 ? -10.364 -10.031 7.852 1.00 70.69 97 ASP A N 1
ATOM 709 C CA . ASP A 1 97 ? -9.610 -8.884 7.343 1.00 70.69 97 ASP A CA 1
ATOM 710 C C . ASP A 1 97 ? -8.129 -9.211 7.164 1.00 70.69 97 ASP A C 1
ATOM 712 O O . ASP A 1 97 ? -7.577 -8.938 6.102 1.00 70.69 97 ASP A O 1
ATOM 716 N N . ALA A 1 98 ? -7.505 -9.853 8.157 1.00 63.56 98 ALA A N 1
ATOM 717 C CA . ALA A 1 98 ? -6.126 -10.314 8.056 1.00 63.56 98 ALA A CA 1
ATOM 718 C C . ALA A 1 98 ? -5.969 -11.246 6.856 1.00 63.56 98 ALA A C 1
ATOM 720 O O . ALA A 1 98 ? -5.188 -10.942 5.969 1.00 63.56 98 ALA A O 1
ATOM 721 N N . LYS A 1 99 ? -6.784 -12.303 6.759 1.00 64.38 99 LYS A N 1
ATOM 722 C CA . LYS A 1 99 ? -6.735 -13.263 5.654 1.00 64.38 99 LYS A CA 1
ATOM 723 C C . LYS A 1 99 ? -6.892 -12.584 4.298 1.00 64.38 99 LYS A C 1
ATOM 725 O O . LYS A 1 99 ? -6.112 -12.885 3.413 1.00 64.38 99 LYS A O 1
ATOM 730 N N . ARG A 1 100 ? -7.865 -11.684 4.133 1.00 70.31 100 ARG A N 1
ATOM 731 C CA . ARG A 1 100 ? -8.125 -10.977 2.868 1.00 70.31 100 ARG A CA 1
ATOM 732 C C . ARG A 1 100 ? -6.986 -10.034 2.482 1.00 70.31 100 ARG A C 1
ATOM 734 O O . ARG A 1 100 ? -6.662 -9.939 1.307 1.00 70.31 100 ARG A O 1
ATOM 741 N N . LEU A 1 101 ? -6.385 -9.352 3.456 1.00 60.09 101 LEU A N 1
ATOM 742 C CA . LEU A 1 101 ? -5.281 -8.413 3.230 1.00 60.09 101 LEU A CA 1
ATOM 743 C C . LEU A 1 101 ? -3.917 -9.109 3.120 1.00 60.09 101 LEU A C 1
ATOM 745 O O . LEU A 1 101 ? -2.992 -8.536 2.556 1.00 60.09 101 LEU A O 1
ATOM 749 N N . THR A 1 102 ? -3.787 -10.327 3.648 1.00 55.72 102 THR A N 1
ATOM 750 C CA . THR A 1 102 ? -2.601 -11.183 3.507 1.00 55.72 102 THR A CA 1
ATOM 751 C C . THR A 1 102 ? -2.756 -12.230 2.409 1.00 55.72 102 THR A C 1
ATOM 753 O O . THR A 1 102 ? -1.846 -13.033 2.221 1.00 55.72 102 THR A O 1
ATOM 756 N N . ASP A 1 103 ? -3.897 -12.277 1.713 1.00 61.41 103 ASP A N 1
ATOM 757 C CA . ASP A 1 103 ? -4.080 -13.124 0.536 1.00 61.41 103 ASP A CA 1
ATOM 758 C C . ASP A 1 103 ? -3.235 -12.526 -0.596 1.00 61.41 103 ASP A C 1
ATOM 760 O O . ASP A 1 103 ? -3.675 -11.711 -1.407 1.00 61.41 103 ASP A O 1
ATOM 764 N N . THR A 1 104 ? -1.960 -12.911 -0.597 1.00 51.69 104 THR A N 1
ATOM 765 C CA . THR A 1 104 ? -0.897 -12.519 -1.530 1.00 51.69 104 THR A CA 1
ATOM 766 C C . THR A 1 104 ? -1.201 -12.876 -2.982 1.00 51.69 104 THR A C 1
ATOM 768 O O . THR A 1 104 ? -0.481 -12.451 -3.883 1.00 51.69 104 THR A O 1
ATOM 771 N N . SER A 1 105 ? -2.283 -13.614 -3.250 1.00 53.25 105 SER A N 1
ATOM 772 C CA . SER A 1 105 ? -2.671 -14.001 -4.603 1.00 53.25 105 SER A CA 1
ATOM 773 C C . SER A 1 105 ? -3.100 -12.825 -5.494 1.00 53.25 105 SER A C 1
ATOM 775 O O . SER A 1 105 ? -3.199 -13.014 -6.709 1.00 53.25 105 SER A O 1
ATOM 777 N N . ARG A 1 106 ? -3.351 -11.622 -4.942 1.00 62.00 106 ARG A N 1
ATOM 778 C CA . ARG A 1 106 ? -3.802 -10.442 -5.709 1.00 62.00 106 ARG A CA 1
ATOM 779 C C . ARG A 1 106 ? -3.400 -9.094 -5.100 1.00 62.00 106 ARG A C 1
ATOM 781 O O . ARG A 1 106 ? -4.267 -8.240 -4.926 1.00 62.00 106 ARG A O 1
ATOM 788 N N . ASP A 1 107 ? -2.124 -8.850 -4.794 1.00 70.31 107 ASP A N 1
ATOM 789 C CA . ASP A 1 107 ? -1.725 -7.449 -4.589 1.00 70.31 107 ASP A CA 1
ATOM 790 C C . ASP A 1 107 ? -1.955 -6.688 -5.921 1.00 70.31 107 ASP A C 1
ATOM 792 O O . ASP A 1 107 ? -1.339 -7.033 -6.940 1.00 70.31 107 ASP A O 1
ATOM 796 N N . PRO A 1 108 ? -2.870 -5.697 -5.967 1.00 75.69 108 PRO A N 1
ATOM 797 C CA . PRO A 1 108 ? -3.195 -4.987 -7.201 1.00 75.69 108 PRO A CA 1
ATOM 798 C C . PRO A 1 108 ? -1.982 -4.240 -7.767 1.00 75.69 108 PRO A C 1
ATOM 800 O O . PRO A 1 108 ? -1.862 -4.111 -8.984 1.00 75.69 108 PRO A O 1
ATOM 803 N N . VAL A 1 109 ? -1.038 -3.832 -6.911 1.00 83.12 109 VAL A N 1
ATOM 804 C CA . VAL A 1 109 ? 0.224 -3.213 -7.324 1.00 83.12 109 VAL A CA 1
ATOM 805 C C . VAL A 1 109 ? 1.083 -4.211 -8.092 1.00 83.12 109 VAL A C 1
ATOM 807 O O . VAL A 1 109 ? 1.692 -3.838 -9.089 1.00 83.12 109 VAL A O 1
ATOM 810 N N . VAL A 1 110 ? 1.104 -5.490 -7.700 1.00 80.75 110 VAL A N 1
ATOM 811 C CA . VAL A 1 110 ? 1.851 -6.531 -8.430 1.00 80.75 110 VAL A CA 1
ATOM 812 C C . VAL A 1 110 ? 1.260 -6.755 -9.822 1.00 80.75 110 VAL A C 1
ATOM 814 O O . VAL A 1 110 ? 2.010 -6.874 -10.796 1.00 80.75 110 VAL A O 1
ATOM 817 N N . MET A 1 111 ? -0.070 -6.777 -9.939 1.00 81.38 111 MET A N 1
ATOM 818 C CA . MET A 1 111 ? -0.751 -6.919 -11.230 1.00 81.38 111 MET A CA 1
ATOM 819 C C . MET A 1 111 ? -0.457 -5.733 -12.155 1.00 81.38 111 MET A C 1
ATOM 821 O O . MET A 1 111 ? -0.060 -5.922 -13.306 1.00 81.38 111 MET A O 1
ATOM 825 N N . ASP A 1 112 ? -0.599 -4.517 -11.633 1.00 86.31 112 ASP A N 1
ATOM 826 C CA . ASP A 1 112 ? -0.377 -3.276 -12.373 1.00 86.31 112 ASP A CA 1
ATOM 827 C C . ASP A 1 112 ? 1.086 -3.113 -12.777 1.00 86.31 112 ASP A C 1
ATOM 829 O O . ASP A 1 112 ? 1.375 -2.755 -13.918 1.00 86.31 112 ASP A O 1
ATOM 833 N N . ALA A 1 113 ? 2.011 -3.456 -11.880 1.00 84.31 113 ALA A N 1
ATOM 834 C CA . ALA A 1 113 ? 3.438 -3.426 -12.154 1.00 84.31 113 ALA A CA 1
ATOM 835 C C . ALA A 1 113 ? 3.852 -4.441 -13.220 1.00 84.31 113 ALA A C 1
ATOM 837 O O . ALA A 1 113 ? 4.673 -4.133 -14.082 1.00 84.31 113 ALA A O 1
ATOM 838 N N . THR A 1 114 ? 3.276 -5.645 -13.192 1.00 83.00 114 THR A N 1
ATOM 839 C CA . THR A 1 114 ? 3.517 -6.657 -14.230 1.00 83.00 114 THR A CA 1
ATOM 840 C C . THR A 1 114 ? 3.013 -6.159 -15.580 1.00 83.00 114 THR A C 1
ATOM 842 O O . THR A 1 114 ? 3.757 -6.173 -16.557 1.00 83.00 114 THR A O 1
ATOM 845 N N . ARG A 1 115 ? 1.790 -5.617 -15.620 1.00 86.06 115 ARG A N 1
ATOM 846 C CA . ARG A 1 115 ? 1.217 -5.075 -16.853 1.00 86.06 115 ARG A CA 1
ATOM 847 C C . ARG A 1 115 ? 2.019 -3.894 -17.400 1.00 86.06 115 ARG A C 1
ATOM 849 O O . ARG A 1 115 ? 2.174 -3.786 -18.613 1.00 86.06 115 ARG A O 1
ATOM 856 N N . LEU A 1 116 ? 2.528 -3.026 -16.527 1.00 87.44 116 LEU A N 1
ATOM 857 C CA . LEU A 1 116 ? 3.376 -1.903 -16.919 1.00 87.44 116 LEU A CA 1
ATOM 858 C C . LEU A 1 116 ? 4.681 -2.392 -17.561 1.00 87.44 116 LEU A C 1
ATOM 860 O O . LEU A 1 116 ? 5.027 -1.921 -18.640 1.00 87.44 116 LEU A O 1
ATOM 864 N N . ARG A 1 117 ? 5.353 -3.384 -16.960 1.00 83.88 117 ARG A N 1
ATOM 865 C CA . ARG A 1 117 ? 6.567 -3.990 -17.537 1.00 83.88 117 ARG A CA 1
ATOM 866 C C . ARG A 1 117 ? 6.307 -4.620 -18.903 1.00 83.88 117 ARG A C 1
ATOM 868 O O . ARG A 1 117 ? 7.123 -4.457 -19.806 1.00 83.88 117 ARG A O 1
ATOM 875 N N . ASP A 1 118 ? 5.173 -5.299 -19.073 1.00 85.94 118 ASP A N 1
ATOM 876 C CA . ASP A 1 118 ? 4.794 -5.875 -20.367 1.00 85.94 118 ASP A CA 1
ATOM 877 C C . ASP A 1 118 ? 4.631 -4.787 -21.438 1.00 85.94 118 ASP A C 1
ATOM 879 O O . ASP A 1 118 ? 5.116 -4.943 -22.557 1.00 85.94 118 ASP A O 1
ATOM 883 N N . LEU A 1 119 ? 3.983 -3.665 -21.100 1.00 87.12 119 LEU A N 1
ATOM 884 C CA . LEU A 1 119 ? 3.820 -2.533 -22.019 1.00 87.12 119 LEU A CA 1
ATOM 885 C C . LEU A 1 119 ? 5.155 -1.857 -22.345 1.00 87.12 119 LEU A C 1
ATOM 887 O O . LEU A 1 119 ? 5.405 -1.565 -23.511 1.00 87.12 119 LEU A O 1
ATOM 891 N N . GLN A 1 120 ? 6.031 -1.671 -21.355 1.00 85.06 120 GLN A N 1
ATOM 892 C CA . GLN A 1 120 ? 7.380 -1.132 -21.563 1.00 85.06 120 GLN A CA 1
ATOM 893 C C . GLN A 1 120 ? 8.209 -2.035 -22.489 1.00 85.06 120 GLN A C 1
ATOM 895 O O . GLN A 1 120 ? 8.887 -1.545 -23.388 1.00 85.06 120 GLN A O 1
ATOM 900 N N . ALA A 1 121 ? 8.109 -3.359 -22.337 1.00 84.81 121 ALA A N 1
ATOM 901 C CA . ALA A 1 121 ? 8.779 -4.308 -23.223 1.00 84.81 121 ALA A CA 1
ATOM 902 C C . ALA A 1 121 ? 8.239 -4.256 -24.663 1.00 84.81 121 ALA A C 1
ATOM 904 O O . ALA A 1 121 ? 9.005 -4.415 -25.614 1.00 84.81 121 ALA A O 1
ATOM 905 N N . VAL A 1 122 ? 6.932 -4.035 -24.840 1.00 86.44 122 VAL A N 1
ATOM 906 C CA . VAL A 1 122 ? 6.325 -3.838 -26.166 1.00 86.44 122 VAL A CA 1
ATOM 907 C C . VAL A 1 122 ? 6.772 -2.508 -26.780 1.00 86.44 122 VAL A C 1
ATOM 909 O O . VAL A 1 122 ? 7.176 -2.493 -27.939 1.00 86.44 122 VAL A O 1
ATOM 912 N N . SER A 1 123 ? 6.765 -1.422 -26.003 1.00 83.62 123 SER A N 1
ATOM 913 C CA . SER A 1 123 ? 7.224 -0.093 -26.429 1.00 83.62 123 SER A CA 1
ATOM 914 C C . SER A 1 123 ? 8.687 -0.114 -26.880 1.00 83.62 123 SER A C 1
ATOM 916 O O . SER A 1 123 ? 9.004 0.398 -27.952 1.00 83.62 123 SER A O 1
ATOM 918 N N . LEU A 1 124 ? 9.563 -0.800 -26.139 1.00 80.69 124 LEU A N 1
ATOM 919 C CA . LEU A 1 124 ? 10.964 -0.967 -26.526 1.00 80.69 124 LEU A CA 1
ATOM 920 C C . LEU A 1 124 ? 11.098 -1.696 -27.873 1.00 80.69 124 LEU A C 1
ATOM 922 O O . LEU A 1 124 ? 11.784 -1.213 -28.765 1.00 80.69 124 LEU A O 1
ATOM 926 N N . ARG A 1 125 ? 10.373 -2.808 -28.069 1.00 82.00 125 ARG A N 1
ATOM 927 C CA . ARG A 1 125 ? 10.395 -3.561 -29.340 1.00 82.00 125 ARG A CA 1
ATOM 928 C C . ARG A 1 125 ? 9.903 -2.741 -30.528 1.00 82.00 125 ARG A C 1
ATOM 930 O O . ARG A 1 125 ? 10.421 -2.903 -31.624 1.00 82.00 125 ARG A O 1
ATOM 937 N N . LEU A 1 126 ? 8.889 -1.907 -30.313 1.00 77.19 126 LEU A N 1
ATOM 938 C CA . LEU A 1 126 ? 8.355 -1.010 -31.335 1.00 77.19 126 LEU A CA 1
ATOM 939 C C . LEU A 1 126 ? 9.294 0.158 -31.633 1.00 77.19 126 LEU A C 1
ATOM 941 O O . LEU A 1 126 ? 9.264 0.663 -32.749 1.00 77.19 126 LEU A O 1
ATOM 945 N N . SER A 1 127 ? 10.107 0.574 -30.662 1.00 73.31 127 SER A N 1
ATOM 946 C CA . SER A 1 127 ? 11.110 1.632 -30.829 1.00 73.31 127 SER A CA 1
ATOM 947 C C . SER A 1 127 ? 12.361 1.128 -31.553 1.00 73.31 127 SER A C 1
ATOM 949 O O . SER A 1 127 ? 12.998 1.883 -32.281 1.00 73.31 127 SER A O 1
ATOM 951 N N . ASP A 1 128 ? 12.684 -0.157 -31.387 1.00 71.94 128 ASP A N 1
ATOM 952 C CA . ASP A 1 128 ? 13.777 -0.840 -32.086 1.00 71.94 128 ASP A CA 1
ATOM 953 C C . ASP A 1 128 ? 13.407 -1.256 -33.528 1.00 71.94 128 ASP A C 1
ATOM 955 O O . ASP A 1 128 ? 14.270 -1.731 -34.271 1.00 71.94 128 ASP A O 1
ATOM 959 N N . ASP A 1 129 ? 12.142 -1.099 -33.946 1.00 71.06 129 ASP A N 1
ATOM 960 C CA . ASP A 1 129 ? 11.705 -1.408 -35.311 1.00 71.06 129 ASP A CA 1
ATOM 961 C C . ASP A 1 129 ? 12.167 -0.302 -36.288 1.00 71.06 129 ASP A C 1
ATOM 963 O O . ASP A 1 129 ? 11.704 0.842 -36.200 1.00 71.06 129 ASP A O 1
ATOM 967 N N . PRO A 1 130 ? 13.038 -0.618 -37.268 1.00 62.78 130 PRO A N 1
ATOM 968 C CA . PRO A 1 130 ? 13.560 0.359 -38.223 1.00 62.78 130 PRO A CA 1
ATOM 969 C C . PRO A 1 130 ? 12.484 0.990 -39.125 1.00 62.78 130 PRO A C 1
ATOM 971 O O . PRO A 1 130 ? 12.762 1.996 -39.780 1.00 62.78 130 PRO A O 1
ATOM 974 N N . PHE A 1 131 ? 11.269 0.434 -39.170 1.00 61.75 131 PHE A N 1
ATOM 975 C CA . PHE A 1 131 ? 10.130 0.971 -39.921 1.00 61.75 131 PHE A CA 1
ATOM 976 C C . PHE A 1 131 ? 9.170 1.813 -39.069 1.00 61.75 131 PHE A C 1
ATOM 978 O O . PHE A 1 131 ? 8.255 2.425 -39.618 1.00 61.75 131 PHE A O 1
ATOM 985 N N . ASN A 1 132 ? 9.394 1.893 -37.755 1.00 60.44 132 ASN A N 1
ATOM 986 C CA . ASN A 1 132 ? 8.551 2.612 -36.797 1.00 60.44 132 ASN A CA 1
ATOM 987 C C . ASN A 1 132 ? 9.300 3.797 -36.152 1.00 60.44 132 ASN A C 1
ATOM 989 O O . ASN A 1 132 ? 9.084 4.145 -34.994 1.00 60.44 132 ASN A O 1
ATOM 993 N N . GLY A 1 133 ? 10.192 4.436 -36.919 1.00 54.03 133 GLY A N 1
ATOM 994 C CA . GLY A 1 133 ? 11.092 5.504 -36.457 1.00 54.03 133 GLY A CA 1
ATOM 995 C C . GLY A 1 133 ? 10.428 6.836 -36.085 1.00 54.03 133 GLY A C 1
ATOM 996 O O . GLY A 1 133 ? 11.120 7.770 -35.686 1.00 54.03 133 GLY A O 1
ATOM 997 N N . ASN A 1 134 ? 9.102 6.933 -36.189 1.00 60.62 134 ASN A N 1
ATOM 998 C CA . ASN A 1 134 ? 8.344 8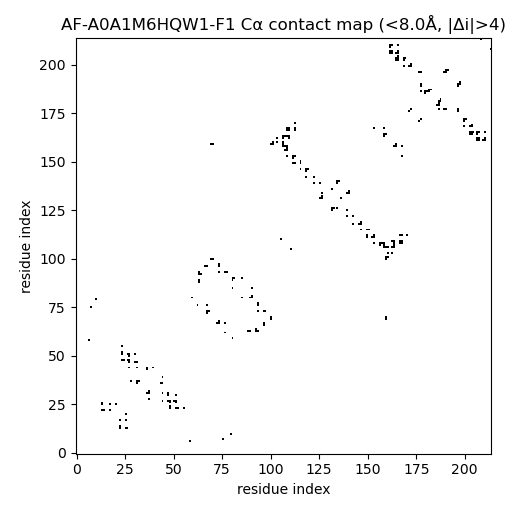.107 -35.785 1.00 60.62 134 ASN A CA 1
ATOM 999 C C . ASN A 1 134 ? 7.521 7.689 -34.566 1.00 60.62 134 ASN A C 1
ATOM 1001 O O . ASN A 1 134 ? 6.499 7.023 -34.721 1.00 60.62 134 ASN A O 1
ATOM 1005 N N . GLY A 1 135 ? 7.947 8.070 -33.361 1.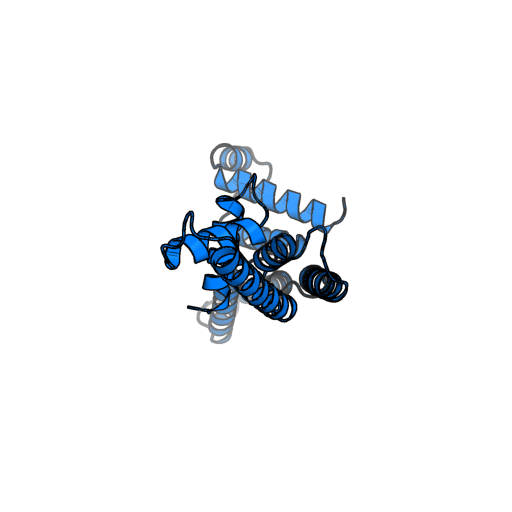00 61.06 135 GLY A N 1
ATOM 1006 C CA . GLY A 1 135 ? 7.255 7.777 -32.093 1.00 61.06 135 GLY A CA 1
ATOM 1007 C C . GLY A 1 135 ? 5.775 8.202 -32.025 1.00 61.06 135 GLY A C 1
ATOM 1008 O O . GLY A 1 135 ? 5.111 7.908 -31.042 1.00 61.06 135 GLY A O 1
ATOM 1009 N N . ASP A 1 136 ? 5.248 8.827 -33.079 1.00 68.62 136 ASP A N 1
ATOM 1010 C CA . ASP A 1 136 ? 3.875 9.309 -33.235 1.00 68.62 136 ASP A CA 1
ATOM 1011 C C . ASP A 1 136 ? 2.920 8.306 -33.915 1.00 68.62 136 ASP A C 1
ATOM 1013 O O . ASP A 1 136 ? 1.804 8.681 -34.290 1.00 68.62 136 ASP A O 1
ATOM 1017 N N . SER A 1 137 ? 3.320 7.046 -34.136 1.00 76.38 137 SER A N 1
ATOM 1018 C CA . SER A 1 137 ? 2.374 6.043 -34.643 1.00 76.38 137 SER A CA 1
ATOM 1019 C C . SER A 1 137 ? 1.194 5.868 -33.668 1.00 76.38 137 SER A C 1
ATOM 1021 O O . SER A 1 137 ? 1.381 5.953 -32.448 1.00 76.38 137 SER A O 1
ATOM 1023 N N . PRO A 1 138 ? -0.040 5.644 -34.164 1.00 79.25 138 PRO A N 1
ATOM 1024 C CA . PRO A 1 138 ? -1.211 5.450 -33.305 1.00 79.25 138 PRO A CA 1
ATOM 1025 C C . PRO A 1 138 ? -1.005 4.371 -32.233 1.00 79.25 138 PRO A C 1
ATOM 1027 O O . PRO A 1 138 ? -1.503 4.501 -31.117 1.00 79.25 138 PRO A O 1
ATOM 1030 N N . GLU A 1 139 ? -0.241 3.333 -32.560 1.00 79.19 139 GLU A N 1
ATOM 1031 C CA . GLU A 1 139 ? 0.127 2.238 -31.672 1.00 79.19 139 GLU A CA 1
ATOM 1032 C C . GLU A 1 139 ? 1.032 2.704 -30.521 1.00 79.19 139 GLU A C 1
ATOM 1034 O O . GLU A 1 139 ? 0.801 2.318 -29.374 1.00 79.19 139 GLU A O 1
ATOM 1039 N N . ASN A 1 140 ? 2.016 3.569 -30.794 1.00 79.69 140 ASN A N 1
ATOM 1040 C CA . ASN A 1 140 ? 2.879 4.154 -29.764 1.00 79.69 140 ASN A CA 1
ATOM 1041 C C . ASN A 1 140 ? 2.087 5.102 -28.848 1.00 79.69 140 ASN A C 1
ATOM 1043 O O . ASN A 1 140 ? 2.194 5.012 -27.626 1.00 79.69 140 ASN A O 1
ATOM 1047 N N . LEU A 1 141 ? 1.211 5.936 -29.418 1.00 83.94 141 LEU A N 1
ATOM 1048 C CA . LEU A 1 141 ? 0.362 6.848 -28.644 1.00 83.94 141 LEU A CA 1
ATOM 1049 C C . LEU A 1 141 ? -0.627 6.107 -27.728 1.00 83.94 141 LEU A C 1
ATOM 1051 O O . LEU A 1 141 ? -0.874 6.546 -26.602 1.00 83.94 141 LEU A O 1
ATOM 1055 N N . ASP A 1 142 ? -1.203 4.989 -28.181 1.00 86.25 142 ASP A N 1
ATOM 1056 C CA . ASP A 1 142 ? -2.088 4.169 -27.345 1.00 86.25 142 ASP A CA 1
ATOM 1057 C C . ASP A 1 142 ? -1.312 3.473 -26.215 1.00 86.25 142 ASP A C 1
ATOM 1059 O O . ASP A 1 142 ? -1.761 3.468 -25.064 1.00 86.25 142 ASP A O 1
ATOM 1063 N N . LEU A 1 143 ? -0.113 2.955 -26.503 1.00 86.31 143 LEU A N 1
ATOM 1064 C CA . LEU A 1 143 ? 0.767 2.373 -25.487 1.00 86.31 143 LEU A CA 1
ATOM 1065 C C . LEU A 1 143 ? 1.161 3.394 -24.419 1.00 86.31 143 LEU A C 1
ATOM 1067 O O . LEU A 1 143 ? 1.071 3.082 -23.230 1.00 86.31 143 LEU A O 1
ATOM 1071 N N . ASP A 1 144 ? 1.527 4.611 -24.812 1.00 85.88 144 ASP A N 1
ATOM 1072 C CA . ASP A 1 144 ? 1.875 5.685 -23.881 1.00 85.88 144 ASP A CA 1
ATOM 1073 C C . ASP A 1 144 ? 0.694 6.056 -22.980 1.00 85.88 144 ASP A C 1
ATOM 1075 O O . ASP A 1 144 ? 0.837 6.170 -21.759 1.00 85.88 144 ASP A O 1
ATOM 1079 N N . GLN A 1 145 ? -0.515 6.161 -23.540 1.00 90.44 145 GLN A N 1
ATOM 1080 C CA . GLN A 1 145 ? -1.716 6.403 -22.739 1.00 90.44 145 GLN A CA 1
ATOM 1081 C C . GLN A 1 145 ? -2.008 5.259 -21.763 1.00 90.44 145 GLN A C 1
ATOM 1083 O O . GLN A 1 145 ? -2.414 5.511 -20.623 1.00 90.44 145 GLN A O 1
ATOM 1088 N N . GLN A 1 146 ? -1.820 4.003 -22.177 1.00 90.62 146 GLN A N 1
ATOM 1089 C CA . GLN A 1 146 ? -1.995 2.849 -21.295 1.00 90.62 146 GLN A CA 1
ATOM 1090 C C . GLN A 1 146 ? -0.966 2.848 -20.155 1.00 90.62 146 GLN A C 1
ATOM 1092 O O . GLN A 1 146 ? -1.345 2.622 -19.002 1.00 90.62 146 GLN A O 1
ATOM 1097 N N . GLN A 1 147 ? 0.301 3.158 -20.448 1.00 90.38 147 GLN A N 1
ATOM 1098 C CA . GLN A 1 147 ? 1.358 3.283 -19.442 1.00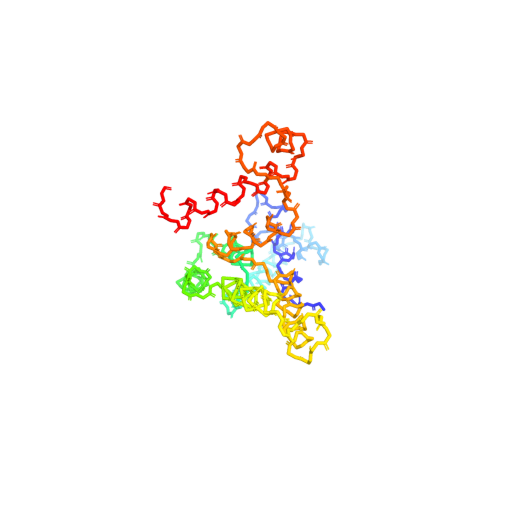 90.38 147 GLN A CA 1
ATOM 1099 C C . GLN A 1 147 ? 1.052 4.411 -18.447 1.00 90.38 147 GLN A C 1
ATOM 1101 O O . GLN A 1 147 ? 1.068 4.176 -17.238 1.00 90.38 147 GLN A O 1
ATOM 1106 N N . LEU A 1 148 ? 0.667 5.602 -18.923 1.00 89.31 148 LEU A N 1
ATOM 1107 C CA . LEU A 1 148 ? 0.294 6.737 -18.066 1.00 89.31 148 LEU A CA 1
ATOM 1108 C C . LEU A 1 148 ? -0.861 6.400 -17.117 1.00 89.31 148 LEU A C 1
ATOM 1110 O O . LEU A 1 148 ? -0.804 6.718 -15.928 1.00 89.31 148 LEU A O 1
ATOM 1114 N N . ARG A 1 149 ? -1.895 5.703 -17.608 1.00 90.44 149 ARG A N 1
ATOM 1115 C CA . ARG A 1 149 ? -3.016 5.259 -16.763 1.00 90.44 149 ARG A CA 1
ATOM 1116 C C . ARG A 1 149 ? -2.550 4.309 -15.663 1.00 90.44 149 ARG A C 1
ATOM 1118 O O . ARG A 1 149 ? -3.022 4.433 -14.535 1.00 90.44 149 ARG A O 1
ATOM 1125 N N . LEU A 1 150 ? -1.641 3.380 -15.963 1.00 88.56 150 LEU A N 1
ATOM 1126 C CA . LEU A 1 150 ? -1.088 2.464 -14.961 1.00 88.56 150 LEU A CA 1
ATOM 1127 C C . LEU A 1 150 ? -0.243 3.200 -13.924 1.00 88.56 150 LEU A C 1
ATOM 1129 O O . LEU A 1 150 ? -0.431 2.967 -12.733 1.00 88.56 150 LEU A O 1
ATOM 1133 N N . TYR A 1 151 ? 0.607 4.137 -14.346 1.00 86.94 151 TYR A N 1
ATOM 1134 C CA . TYR A 1 151 ? 1.360 4.989 -13.425 1.00 86.94 151 TYR A CA 1
ATOM 1135 C C . TYR A 1 151 ? 0.445 5.766 -12.479 1.00 86.94 151 TYR A C 1
ATOM 1137 O O . TYR A 1 151 ? 0.687 5.811 -11.272 1.00 86.94 151 TYR A O 1
ATOM 1145 N N . ASP A 1 152 ? -0.640 6.337 -12.997 1.00 86.25 152 ASP A N 1
ATOM 1146 C CA . ASP A 1 152 ? -1.619 7.048 -12.179 1.00 86.25 152 ASP A CA 1
ATOM 1147 C C . ASP A 1 152 ? -2.343 6.139 -11.182 1.00 86.25 152 ASP A C 1
ATOM 1149 O O . ASP A 1 152 ? -2.683 6.596 -10.085 1.00 86.25 152 ASP A O 1
ATOM 1153 N N . ARG A 1 153 ? -2.583 4.866 -11.526 1.00 85.19 153 ARG A N 1
ATOM 1154 C CA . ARG A 1 153 ? -3.134 3.885 -10.578 1.00 85.19 153 ARG A CA 1
ATOM 1155 C C . ARG A 1 153 ? -2.118 3.510 -9.509 1.00 85.19 153 ARG A C 1
ATOM 1157 O O . ARG A 1 153 ? -2.448 3.605 -8.331 1.00 85.19 153 ARG A O 1
ATOM 1164 N N . LEU A 1 154 ? -0.889 3.186 -9.904 1.00 85.56 154 LEU A N 1
ATOM 1165 C CA . LEU A 1 154 ? 0.204 2.819 -9.000 1.00 85.56 154 LEU A CA 1
ATOM 1166 C C . LEU A 1 154 ? 0.513 3.932 -7.987 1.00 85.56 154 LEU A C 1
ATOM 1168 O O . LEU A 1 154 ? 0.722 3.652 -6.813 1.00 85.56 154 LEU A O 1
ATOM 1172 N N . LYS A 1 155 ? 0.443 5.208 -8.393 1.00 81.38 155 LYS A N 1
ATOM 1173 C CA . LYS A 1 155 ? 0.591 6.362 -7.481 1.00 81.38 155 LYS A CA 1
ATOM 1174 C C . LYS A 1 155 ? -0.517 6.464 -6.428 1.00 81.38 155 LYS A C 1
ATOM 1176 O O . LYS A 1 155 ? -0.309 7.054 -5.372 1.00 81.38 155 LYS A O 1
ATOM 1181 N N . LYS A 1 156 ? -1.713 5.954 -6.730 1.00 82.56 156 LYS A N 1
ATOM 1182 C CA . LYS A 1 156 ? -2.908 6.052 -5.874 1.00 82.56 156 LYS A CA 1
ATOM 1183 C C . LYS A 1 156 ? -3.174 4.774 -5.079 1.00 82.56 156 LYS A C 1
ATOM 1185 O O . LYS A 1 156 ? -4.048 4.782 -4.214 1.00 82.56 156 LYS A O 1
ATOM 1190 N N . GLN A 1 157 ? -2.456 3.692 -5.369 1.00 80.31 157 GLN A N 1
ATOM 1191 C CA . GLN A 1 157 ? -2.643 2.387 -4.748 1.00 80.31 157 GLN A CA 1
ATOM 1192 C C . GLN A 1 157 ? -1.453 2.051 -3.845 1.00 80.31 157 GLN A C 1
ATOM 1194 O O . GLN A 1 157 ? -0.376 1.732 -4.346 1.00 80.31 157 GLN A O 1
ATOM 1199 N N . PRO A 1 158 ? -1.618 2.111 -2.511 1.00 78.56 158 PRO A N 1
ATOM 1200 C CA . PRO A 1 158 ? -0.574 1.655 -1.610 1.00 78.56 158 PRO A CA 1
ATOM 1201 C C . PRO A 1 158 ? -0.421 0.128 -1.729 1.00 78.56 158 PRO A C 1
ATOM 1203 O O . PRO A 1 158 ? -1.438 -0.572 -1.744 1.00 78.56 158 PRO A O 1
ATOM 1206 N N . PRO A 1 159 ? 0.813 -0.402 -1.789 1.00 79.44 159 PRO A N 1
ATOM 1207 C CA . PRO A 1 159 ? 1.039 -1.842 -1.787 1.00 79.44 159 PRO A CA 1
ATOM 1208 C C . PRO A 1 159 ? 0.551 -2.466 -0.477 1.00 79.44 159 PRO A C 1
ATOM 1210 O O . PRO A 1 159 ? 0.658 -1.863 0.595 1.00 79.44 159 PRO A O 1
ATOM 1213 N N . THR A 1 160 ? 0.016 -3.682 -0.565 1.00 77.44 160 THR A N 1
ATOM 1214 C CA . THR A 1 160 ? -0.557 -4.425 0.570 1.00 77.44 160 THR A CA 1
ATOM 1215 C C . THR A 1 160 ? 0.207 -5.704 0.889 1.00 77.44 160 THR A C 1
ATOM 1217 O O . THR A 1 160 ? -0.151 -6.406 1.832 1.00 77.44 160 THR A O 1
ATOM 1220 N N . SER A 1 161 ? 1.262 -6.013 0.140 1.00 73.06 161 SER A N 1
ATOM 1221 C CA . SER A 1 161 ? 2.148 -7.140 0.398 1.00 73.06 161 SER A CA 1
ATOM 1222 C C . SER A 1 161 ? 3.624 -6.769 0.194 1.00 73.06 161 SER A C 1
ATOM 1224 O O . SER A 1 161 ? 3.933 -5.768 -0.464 1.00 73.06 161 SER A O 1
ATOM 1226 N N . PRO A 1 162 ? 4.565 -7.560 0.741 1.00 70.88 162 PRO A N 1
ATOM 1227 C CA . PRO A 1 162 ? 5.990 -7.420 0.443 1.00 70.88 162 PRO A CA 1
ATOM 1228 C C . PRO A 1 162 ? 6.294 -7.474 -1.060 1.00 70.88 162 PRO A C 1
ATOM 1230 O O . PRO A 1 162 ? 7.120 -6.704 -1.546 1.00 70.88 162 PRO A O 1
ATOM 1233 N N . GLU A 1 163 ? 5.587 -8.320 -1.813 1.00 73.06 163 GLU A N 1
ATOM 1234 C CA . GLU A 1 163 ? 5.677 -8.409 -3.273 1.00 73.06 163 GLU A CA 1
ATOM 1235 C C . GLU A 1 163 ? 5.224 -7.105 -3.940 1.00 73.06 163 GLU A C 1
ATOM 1237 O O . GLU A 1 163 ? 5.885 -6.640 -4.866 1.00 73.06 163 GLU A O 1
ATOM 1242 N N . GLY A 1 164 ? 4.140 -6.484 -3.461 1.00 80.38 164 GLY A N 1
ATOM 1243 C CA . GLY A 1 164 ? 3.685 -5.177 -3.941 1.00 80.38 164 GLY A CA 1
ATOM 1244 C C . GLY A 1 164 ? 4.682 -4.063 -3.644 1.00 80.38 164 GLY A C 1
ATOM 1245 O O . GLY A 1 164 ? 4.968 -3.242 -4.517 1.00 80.38 164 GLY A O 1
ATOM 1246 N N . VAL A 1 165 ? 5.275 -4.059 -2.445 1.00 80.75 165 VAL A N 1
ATOM 1247 C CA . VAL A 1 165 ? 6.342 -3.111 -2.083 1.00 80.75 165 VAL A CA 1
ATOM 1248 C C . VAL A 1 165 ? 7.558 -3.310 -2.987 1.00 80.75 165 VAL A C 1
ATOM 1250 O O . VAL A 1 165 ? 8.095 -2.332 -3.503 1.00 80.75 165 VAL A O 1
ATOM 1253 N N . ALA A 1 166 ? 7.970 -4.558 -3.225 1.00 75.81 166 ALA A N 1
ATOM 1254 C CA . ALA A 1 166 ? 9.081 -4.878 -4.114 1.00 75.81 166 ALA A CA 1
ATOM 1255 C C . ALA A 1 166 ? 8.788 -4.447 -5.559 1.00 75.81 166 ALA A C 1
ATOM 1257 O O . ALA A 1 166 ? 9.634 -3.821 -6.194 1.00 75.81 166 ALA A O 1
ATOM 1258 N N . ALA A 1 167 ? 7.581 -4.724 -6.058 1.00 81.50 167 ALA A N 1
ATOM 1259 C CA . ALA A 1 167 ? 7.161 -4.376 -7.408 1.00 81.50 167 ALA A CA 1
ATOM 1260 C C . ALA A 1 167 ? 7.113 -2.857 -7.633 1.00 81.50 167 ALA A C 1
ATOM 1262 O O . ALA A 1 167 ? 7.587 -2.382 -8.665 1.00 81.50 167 ALA A O 1
ATOM 1263 N N . LEU A 1 168 ? 6.591 -2.095 -6.667 1.00 86.75 168 LEU A N 1
ATOM 1264 C CA . LEU A 1 168 ? 6.557 -0.635 -6.738 1.00 86.75 168 LEU A CA 1
ATOM 1265 C C . LEU A 1 168 ? 7.957 -0.026 -6.605 1.00 86.75 168 LEU A C 1
ATOM 1267 O O . LEU A 1 168 ? 8.299 0.891 -7.349 1.00 86.75 168 LEU A O 1
ATOM 1271 N N . ALA A 1 169 ? 8.782 -0.551 -5.696 1.00 83.75 169 ALA A N 1
ATOM 1272 C CA . ALA A 1 169 ? 10.164 -0.108 -5.541 1.00 83.75 169 ALA A CA 1
ATOM 1273 C C . ALA A 1 169 ? 10.998 -0.376 -6.804 1.00 83.75 169 ALA A C 1
ATOM 1275 O O . ALA A 1 169 ? 11.823 0.460 -7.160 1.00 83.75 169 ALA A O 1
ATOM 1276 N N . ASP A 1 170 ? 10.765 -1.494 -7.503 1.00 83.25 170 ASP A N 1
ATOM 1277 C CA . ASP A 1 170 ? 11.372 -1.787 -8.810 1.00 83.25 170 ASP A CA 1
ATOM 1278 C C . ASP A 1 170 ? 11.001 -0.731 -9.864 1.00 83.25 170 ASP A C 1
ATOM 1280 O O . ASP A 1 170 ? 11.871 -0.271 -10.598 1.00 83.25 170 ASP A O 1
ATOM 1284 N N . ILE A 1 171 ? 9.731 -0.316 -9.926 1.00 85.31 171 ILE A N 1
ATOM 1285 C CA . ILE A 1 171 ? 9.275 0.708 -10.881 1.00 85.31 171 ILE A CA 1
ATOM 1286 C C . ILE A 1 171 ? 9.930 2.057 -10.586 1.00 85.31 171 ILE A C 1
ATOM 1288 O O . ILE A 1 171 ? 10.539 2.651 -11.470 1.00 85.31 171 ILE A O 1
ATOM 1292 N N . ILE A 1 172 ? 9.863 2.518 -9.333 1.00 84.62 172 ILE A N 1
ATOM 1293 C CA . ILE A 1 172 ? 10.457 3.802 -8.931 1.00 84.62 172 ILE A CA 1
ATOM 1294 C C . ILE A 1 172 ? 11.973 3.777 -9.160 1.00 84.62 172 ILE A C 1
ATOM 1296 O O . ILE A 1 172 ? 12.551 4.782 -9.564 1.00 84.62 172 ILE A O 1
ATOM 1300 N N . TRP A 1 173 ? 12.628 2.635 -8.932 1.00 84.25 173 TRP A N 1
ATOM 1301 C CA . TRP A 1 173 ? 14.057 2.485 -9.193 1.00 84.25 173 TRP A CA 1
ATOM 1302 C C . TRP A 1 173 ? 14.396 2.637 -10.673 1.00 84.25 173 TRP A C 1
ATOM 1304 O O . TRP A 1 173 ? 15.390 3.278 -10.996 1.00 84.25 173 TRP A O 1
ATOM 1314 N N . ASN A 1 174 ? 13.589 2.073 -11.567 1.00 83.19 174 ASN A N 1
ATOM 1315 C CA . ASN A 1 174 ? 13.840 2.178 -13.001 1.00 83.19 174 ASN A CA 1
ATOM 1316 C C . ASN A 1 174 ? 13.592 3.596 -13.538 1.00 83.19 174 ASN A C 1
ATOM 1318 O O . ASN A 1 174 ? 14.305 4.020 -14.441 1.00 83.19 174 ASN A O 1
ATOM 1322 N N . ASP A 1 175 ? 12.635 4.330 -12.964 1.00 81.56 175 ASP A N 1
ATOM 1323 C CA . ASP A 1 175 ? 12.292 5.682 -13.424 1.00 81.56 175 ASP A CA 1
ATOM 1324 C C . ASP A 1 175 ? 13.178 6.774 -12.812 1.00 81.56 175 ASP A C 1
ATOM 1326 O O . ASP A 1 175 ? 13.515 7.755 -13.473 1.00 81.56 175 ASP A O 1
ATOM 1330 N N . PHE A 1 176 ? 13.530 6.629 -11.531 1.00 81.88 176 PHE A N 1
ATOM 1331 C CA . PHE A 1 176 ? 14.196 7.679 -10.754 1.00 81.88 176 PHE A CA 1
ATOM 1332 C C . PHE A 1 176 ? 15.566 7.278 -10.224 1.00 81.88 176 PHE A C 1
ATOM 1334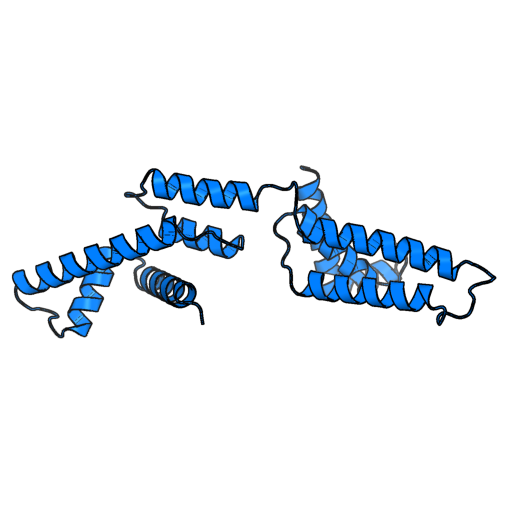 O O . PHE A 1 176 ? 16.292 8.144 -9.739 1.00 81.88 176 PHE A O 1
ATOM 1341 N N . GLY A 1 177 ? 15.923 5.994 -10.273 1.00 82.75 177 GLY A N 1
ATOM 1342 C CA . GLY A 1 177 ? 17.221 5.511 -9.821 1.00 82.75 177 GLY A CA 1
ATOM 1343 C C . GLY A 1 177 ? 18.378 6.015 -10.691 1.00 82.75 177 GLY A C 1
ATOM 1344 O O . GLY A 1 177 ? 18.180 6.673 -11.714 1.00 82.75 177 GLY A O 1
ATOM 1345 N N . PRO A 1 178 ? 19.623 5.717 -10.293 1.00 83.00 178 PRO A N 1
ATOM 1346 C CA . PRO A 1 178 ? 20.785 6.151 -11.050 1.00 83.00 178 PRO A CA 1
ATOM 1347 C C . PRO A 1 178 ? 20.818 5.461 -12.418 1.00 83.00 178 PRO A C 1
ATOM 1349 O O . PRO A 1 178 ? 20.895 4.235 -12.495 1.00 83.00 178 PRO A O 1
ATOM 1352 N N . GLY A 1 179 ? 20.870 6.248 -13.496 1.00 83.81 179 GLY A N 1
ATOM 1353 C CA . GLY A 1 179 ? 21.097 5.771 -14.870 1.00 83.81 179 GLY A CA 1
ATOM 1354 C C . GLY A 1 179 ? 22.531 5.284 -15.137 1.00 83.81 179 GLY A C 1
ATOM 1355 O O . GLY A 1 179 ? 23.010 5.359 -16.264 1.00 83.81 179 GLY A O 1
ATOM 1356 N N . LEU A 1 180 ? 23.241 4.845 -14.094 1.00 85.38 180 LEU A N 1
ATOM 1357 C CA . LEU A 1 180 ? 24.640 4.421 -14.118 1.00 85.38 180 LEU A CA 1
ATOM 1358 C C . LEU A 1 180 ? 24.727 2.898 -13.988 1.00 85.38 180 LEU A C 1
ATOM 1360 O O . LEU A 1 180 ? 23.868 2.254 -13.383 1.00 85.38 180 LEU A O 1
ATOM 1364 N N . ILE A 1 181 ? 25.793 2.313 -14.530 1.00 83.88 181 ILE A N 1
ATOM 1365 C CA . ILE A 1 181 ? 26.015 0.865 -14.479 1.00 83.88 181 ILE A CA 1
ATOM 1366 C C . ILE A 1 181 ? 26.318 0.446 -13.038 1.00 83.88 181 ILE A C 1
ATOM 1368 O O . ILE A 1 181 ? 27.261 0.934 -12.424 1.00 83.88 181 ILE A O 1
ATOM 1372 N N . ALA A 1 182 ? 25.537 -0.493 -12.504 1.00 81.06 182 ALA A N 1
ATOM 1373 C CA . ALA A 1 182 ? 25.734 -0.988 -11.147 1.00 81.06 182 ALA A CA 1
ATOM 1374 C C . ALA A 1 182 ? 27.149 -1.556 -10.938 1.00 81.06 182 ALA A C 1
ATOM 1376 O O . ALA A 1 182 ? 27.627 -2.363 -11.734 1.00 81.06 182 ALA A O 1
ATOM 1377 N N . GLY A 1 183 ? 27.789 -1.161 -9.833 1.00 78.62 183 GLY A N 1
ATOM 1378 C CA . GLY A 1 183 ? 29.137 -1.607 -9.464 1.00 78.62 183 GLY A CA 1
ATOM 1379 C C . GLY A 1 183 ? 30.280 -0.803 -10.089 1.00 78.62 183 GLY A C 1
ATOM 1380 O O . GLY A 1 183 ? 31.439 -1.154 -9.882 1.00 78.62 183 GLY A O 1
ATOM 1381 N N . THR A 1 184 ? 29.993 0.265 -10.841 1.00 89.94 184 THR A N 1
ATOM 1382 C CA . THR A 1 184 ? 31.025 1.243 -11.209 1.00 89.94 184 THR A CA 1
ATOM 1383 C C . THR A 1 184 ? 31.266 2.238 -10.069 1.00 89.94 184 THR A C 1
ATOM 1385 O O . THR A 1 184 ? 30.352 2.479 -9.275 1.00 89.94 184 THR A O 1
ATOM 1388 N N . PRO A 1 185 ? 32.454 2.870 -9.999 1.00 93.25 185 PRO A N 1
ATOM 1389 C CA . PRO A 1 185 ? 32.731 3.907 -9.004 1.00 93.25 185 PRO A CA 1
ATOM 1390 C C . PRO A 1 185 ? 31.700 5.042 -9.019 1.00 93.25 185 PRO A C 1
ATOM 1392 O O . PRO A 1 185 ? 31.230 5.452 -7.965 1.00 93.25 185 PRO A O 1
ATOM 1395 N N . ASP A 1 186 ? 31.277 5.483 -10.207 1.00 87.31 186 ASP A N 1
ATOM 1396 C CA . ASP A 1 186 ? 30.274 6.546 -10.352 1.00 87.31 186 ASP A CA 1
ATOM 1397 C C . ASP A 1 186 ? 28.903 6.123 -9.810 1.00 87.31 186 ASP A C 1
ATOM 1399 O O . ASP A 1 186 ? 28.173 6.926 -9.232 1.00 87.31 186 ASP A O 1
ATOM 1403 N N . TRP A 1 187 ? 28.540 4.848 -9.974 1.00 89.25 187 TRP A N 1
ATOM 1404 C CA . TRP A 1 187 ? 27.315 4.315 -9.392 1.00 89.25 187 TRP A CA 1
ATOM 1405 C C . TRP A 1 187 ? 27.412 4.257 -7.868 1.00 89.25 187 TRP A C 1
ATOM 1407 O O . TRP A 1 187 ? 26.479 4.667 -7.184 1.00 89.25 187 TRP A O 1
ATOM 1417 N N . GLU A 1 188 ? 28.533 3.787 -7.320 1.00 88.44 188 GLU A N 1
ATOM 1418 C CA . GLU A 1 188 ? 28.743 3.738 -5.868 1.00 88.44 188 GLU A CA 1
ATOM 1419 C C . GLU A 1 188 ? 28.724 5.134 -5.241 1.00 88.44 188 GLU A C 1
ATOM 1421 O O . GLU A 1 188 ? 28.101 5.324 -4.191 1.00 88.44 188 GLU A O 1
ATOM 1426 N N . ASP A 1 189 ? 29.331 6.113 -5.911 1.00 92.12 189 ASP A N 1
ATOM 1427 C CA . ASP A 1 189 ? 29.303 7.516 -5.511 1.00 92.12 189 ASP A CA 1
ATOM 1428 C C . ASP A 1 189 ? 27.871 8.070 -5.532 1.00 92.12 189 ASP A C 1
ATOM 1430 O O . ASP A 1 189 ? 27.403 8.619 -4.533 1.00 92.12 189 ASP A O 1
ATOM 1434 N N . ALA A 1 190 ? 27.111 7.813 -6.603 1.00 86.25 190 ALA A N 1
ATOM 1435 C CA . ALA A 1 190 ? 25.712 8.225 -6.707 1.00 86.25 190 ALA A CA 1
ATOM 1436 C C . ALA A 1 190 ? 24.823 7.604 -5.613 1.00 86.25 190 ALA A C 1
ATOM 1438 O O . ALA A 1 190 ? 23.956 8.284 -5.064 1.00 86.25 190 ALA A O 1
ATOM 1439 N N . ILE A 1 191 ? 25.033 6.331 -5.259 1.00 86.38 191 ILE A N 1
ATOM 1440 C CA . ILE A 1 191 ? 24.305 5.682 -4.156 1.00 86.38 191 ILE A CA 1
ATOM 1441 C C . ILE A 1 191 ? 24.712 6.254 -2.797 1.00 86.38 191 ILE A C 1
ATOM 1443 O O . ILE A 1 191 ? 23.864 6.398 -1.917 1.00 86.38 191 ILE A O 1
ATOM 1447 N N . THR A 1 192 ? 25.994 6.554 -2.603 1.00 87.56 192 THR A N 1
ATOM 1448 C CA . THR A 1 192 ? 26.521 7.045 -1.322 1.00 87.56 192 THR A CA 1
ATOM 1449 C C . THR A 1 192 ? 26.092 8.484 -1.059 1.00 87.56 192 THR A C 1
ATOM 1451 O O . THR A 1 192 ? 25.693 8.816 0.058 1.00 87.56 192 THR A O 1
ATOM 1454 N N . ASN A 1 193 ? 26.117 9.320 -2.096 1.00 89.69 193 ASN A N 1
ATOM 1455 C CA . ASN A 1 193 ? 25.861 10.753 -1.993 1.00 89.69 193 ASN A CA 1
ATOM 1456 C C . ASN A 1 193 ? 24.381 11.123 -2.158 1.00 89.69 193 ASN A C 1
ATOM 1458 O O . ASN A 1 193 ? 24.008 12.253 -1.844 1.00 89.69 193 ASN A O 1
ATOM 1462 N N . ASN A 1 194 ? 23.524 10.192 -2.598 1.00 86.75 194 ASN A N 1
ATOM 1463 C CA . ASN A 1 194 ? 22.079 10.396 -2.665 1.00 86.75 194 ASN A CA 1
ATOM 1464 C C . ASN A 1 194 ? 21.325 9.484 -1.668 1.00 86.75 194 ASN A C 1
ATOM 1466 O O . ASN A 1 194 ? 21.110 8.295 -1.938 1.00 86.75 194 ASN A O 1
ATOM 1470 N N . PRO A 1 195 ? 20.850 10.034 -0.531 1.00 82.31 195 PRO A N 1
ATOM 1471 C CA . PRO A 1 195 ? 20.096 9.283 0.471 1.00 82.31 195 PRO A CA 1
ATOM 1472 C C . PRO A 1 195 ? 18.819 8.622 -0.062 1.00 82.31 195 PRO A C 1
ATOM 1474 O O . PRO A 1 195 ? 18.436 7.561 0.434 1.00 82.31 195 PRO A O 1
ATOM 1477 N N . GLU A 1 196 ? 18.167 9.210 -1.068 1.00 80.19 196 GLU A N 1
ATOM 1478 C CA . GLU A 1 196 ? 16.955 8.649 -1.673 1.00 80.19 196 GLU A CA 1
ATOM 1479 C C . GLU A 1 196 ? 17.278 7.375 -2.455 1.00 80.19 196 GLU A C 1
ATOM 1481 O O . GLU A 1 196 ? 16.575 6.372 -2.324 1.00 80.19 196 GLU A O 1
ATOM 1486 N N . TYR A 1 197 ? 18.398 7.356 -3.184 1.00 84.00 197 TYR A N 1
ATOM 1487 C CA . TYR A 1 197 ? 18.865 6.160 -3.891 1.00 84.00 197 TYR A CA 1
ATOM 1488 C C . TYR A 1 197 ? 19.301 5.067 -2.923 1.00 84.00 197 TYR A C 1
ATOM 1490 O O . TYR A 1 197 ? 18.961 3.896 -3.113 1.00 84.00 197 TYR A O 1
ATOM 1498 N N . ALA A 1 198 ? 19.989 5.433 -1.841 1.00 77.44 198 ALA A N 1
ATOM 1499 C CA . ALA A 1 198 ? 20.334 4.491 -0.785 1.00 77.44 198 ALA A CA 1
ATOM 1500 C C . ALA A 1 198 ? 19.081 3.870 -0.138 1.00 77.44 198 ALA A C 1
ATOM 1502 O O . ALA A 1 198 ? 19.035 2.655 0.079 1.00 77.44 198 ALA A O 1
ATOM 1503 N N . LEU A 1 199 ? 18.056 4.681 0.150 1.00 77.31 199 LEU A N 1
ATOM 1504 C CA . LEU A 1 199 ? 16.787 4.225 0.717 1.00 77.31 199 LEU A CA 1
ATOM 1505 C C . LEU A 1 199 ? 16.038 3.309 -0.252 1.00 77.31 199 LEU A C 1
ATOM 1507 O O . LEU A 1 199 ? 15.650 2.206 0.131 1.00 77.31 199 LEU A O 1
ATOM 1511 N N . LEU A 1 200 ? 15.875 3.732 -1.503 1.00 78.81 200 LEU A N 1
ATOM 1512 C CA . LEU A 1 200 ? 15.144 2.984 -2.519 1.00 78.81 200 LEU A CA 1
ATOM 1513 C C . LEU A 1 200 ? 15.816 1.639 -2.817 1.00 78.81 200 LEU A C 1
ATOM 1515 O O . LEU A 1 200 ? 15.141 0.611 -2.878 1.00 78.81 200 LEU A O 1
ATOM 1519 N N . ARG A 1 201 ? 17.155 1.610 -2.887 1.00 79.06 201 ARG A N 1
ATOM 1520 C CA . ARG A 1 201 ? 17.937 0.372 -3.023 1.00 79.06 201 ARG A CA 1
ATOM 1521 C C . ARG A 1 201 ? 17.682 -0.594 -1.865 1.00 79.06 201 ARG A C 1
ATOM 1523 O O . ARG A 1 201 ? 17.494 -1.789 -2.093 1.00 79.06 201 ARG A O 1
ATOM 1530 N N . ARG A 1 202 ? 17.685 -0.091 -0.624 1.00 78.12 202 ARG A N 1
ATOM 1531 C CA . ARG A 1 202 ? 17.426 -0.898 0.581 1.00 78.12 202 ARG A CA 1
ATOM 1532 C C . ARG A 1 202 ? 15.993 -1.413 0.615 1.00 78.12 202 ARG A C 1
ATOM 1534 O O . ARG A 1 202 ? 15.798 -2.592 0.887 1.00 78.12 202 ARG A O 1
ATOM 1541 N N . LEU A 1 203 ? 15.018 -0.559 0.306 1.00 74.31 203 LEU A N 1
ATOM 1542 C CA . LEU A 1 203 ? 13.600 -0.912 0.275 1.00 74.31 203 LEU A CA 1
ATOM 1543 C C . LEU A 1 203 ? 13.337 -2.026 -0.741 1.00 74.31 203 LEU A C 1
ATOM 1545 O O . LEU A 1 203 ? 12.755 -3.050 -0.399 1.00 74.31 203 LEU A O 1
ATOM 1549 N N . ARG A 1 204 ? 13.855 -1.859 -1.960 1.00 75.25 204 ARG A N 1
ATOM 1550 C CA . ARG A 1 204 ? 13.787 -2.842 -3.042 1.00 75.25 204 ARG A CA 1
ATOM 1551 C C . ARG A 1 204 ? 14.387 -4.191 -2.638 1.00 75.25 204 ARG A C 1
ATOM 1553 O O . ARG A 1 204 ? 13.762 -5.231 -2.824 1.00 75.25 204 ARG A O 1
ATOM 1560 N N . HIS A 1 205 ? 15.599 -4.181 -2.081 1.00 73.19 205 HIS A N 1
ATOM 1561 C CA . HIS A 1 205 ? 16.291 -5.408 -1.687 1.00 73.19 205 HIS A CA 1
ATOM 1562 C C . HIS A 1 205 ? 15.608 -6.107 -0.503 1.00 73.19 205 HIS A C 1
ATOM 1564 O O . HIS A 1 205 ? 15.375 -7.312 -0.557 1.00 73.19 205 HIS A O 1
ATOM 1570 N N . GLY A 1 206 ? 15.240 -5.352 0.535 1.00 65.88 206 GLY A N 1
ATOM 1571 C CA . GLY A 1 206 ? 14.570 -5.880 1.721 1.00 65.88 206 GLY A CA 1
ATOM 1572 C C . GLY A 1 206 ? 13.190 -6.453 1.407 1.00 65.88 206 GLY A C 1
ATOM 1573 O O . GLY A 1 206 ? 12.894 -7.573 1.809 1.00 65.88 206 GLY A O 1
ATOM 1574 N N . ALA A 1 207 ? 12.375 -5.741 0.624 1.00 65.31 207 ALA A N 1
ATOM 1575 C CA . ALA A 1 207 ? 11.058 -6.224 0.214 1.00 65.31 207 ALA A CA 1
ATOM 1576 C C . ALA A 1 207 ? 11.152 -7.525 -0.595 1.00 65.31 207 ALA A C 1
ATOM 1578 O O . ALA A 1 207 ? 10.351 -8.435 -0.396 1.00 65.31 207 ALA A O 1
ATOM 1579 N N . ARG A 1 208 ? 12.174 -7.650 -1.450 1.00 63.50 208 ARG A N 1
ATOM 1580 C CA . ARG A 1 208 ? 12.425 -8.867 -2.226 1.00 63.50 208 ARG A CA 1
ATOM 1581 C C . ARG A 1 208 ? 12.855 -10.054 -1.363 1.00 63.50 208 ARG A C 1
ATOM 1583 O O . ARG A 1 208 ? 12.370 -11.152 -1.593 1.00 63.50 208 ARG A O 1
ATOM 1590 N N . ILE A 1 209 ? 13.723 -9.846 -0.371 1.00 64.12 209 ILE A N 1
ATOM 1591 C CA . ILE A 1 209 ? 14.110 -10.902 0.585 1.00 64.12 209 ILE A CA 1
ATOM 1592 C C . ILE A 1 209 ? 12.875 -11.434 1.320 1.00 64.12 209 ILE A C 1
ATOM 1594 O O . ILE A 1 209 ? 12.663 -12.643 1.372 1.00 64.12 209 ILE A O 1
ATOM 1598 N N . VAL A 1 210 ? 12.029 -10.523 1.814 1.00 57.22 210 VAL A N 1
ATOM 1599 C CA . VAL A 1 210 ? 10.796 -10.878 2.527 1.00 57.22 210 VAL A CA 1
ATOM 1600 C C . VAL A 1 210 ? 9.813 -11.613 1.608 1.00 57.22 210 VAL A C 1
ATOM 1602 O O . VAL A 1 210 ? 9.261 -12.630 2.015 1.00 57.22 210 VAL A O 1
ATOM 1605 N N . ALA A 1 211 ? 9.633 -11.147 0.369 1.00 56.84 211 ALA A N 1
ATOM 1606 C CA . ALA A 1 211 ? 8.785 -11.798 -0.634 1.00 56.84 211 ALA A CA 1
ATOM 1607 C C . ALA A 1 211 ? 9.286 -13.202 -1.032 1.00 56.84 211 ALA A C 1
ATOM 1609 O O . ALA A 1 211 ? 8.499 -14.112 -1.273 1.00 56.84 211 ALA A O 1
ATOM 1610 N N . GLU A 1 212 ? 10.605 -13.402 -1.094 1.00 60.81 212 GLU A N 1
ATOM 1611 C CA . GLU A 1 212 ? 11.223 -14.697 -1.412 1.00 60.81 212 GLU A CA 1
ATOM 1612 C C . GLU A 1 212 ? 11.307 -15.640 -0.192 1.00 60.81 212 GLU A C 1
ATOM 1614 O O . GLU A 1 212 ? 11.762 -16.777 -0.338 1.00 60.81 212 GLU A O 1
ATOM 1619 N N . GLY A 1 213 ? 10.873 -15.195 0.996 1.00 50.38 213 GLY A N 1
ATOM 1620 C CA . GLY A 1 213 ? 10.880 -15.983 2.233 1.00 50.38 213 GLY A CA 1
ATOM 1621 C C . GLY A 1 213 ? 12.281 -16.341 2.737 1.00 50.38 213 GLY A C 1
ATOM 1622 O O . GLY A 1 213 ? 12.464 -17.429 3.287 1.00 50.38 213 GLY A O 1
ATOM 1623 N N . ARG A 1 214 ? 13.268 -15.470 2.494 1.00 42.16 214 ARG A N 1
ATOM 1624 C CA . ARG A 1 214 ? 14.686 -15.685 2.826 1.00 42.16 214 ARG A CA 1
ATOM 1625 C C . ARG A 1 214 ? 15.132 -14.940 4.076 1.00 42.16 214 ARG A C 1
ATOM 1627 O O . ARG A 1 214 ? 14.569 -13.863 4.363 1.00 42.1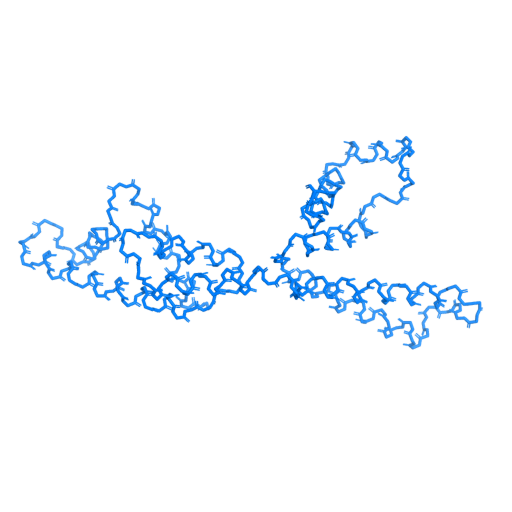6 214 ARG A O 1
#

Organism: NCBI:txid1447782

Radius of gyration: 26.03 Å; Cα contacts (8 Å, |Δi|>4): 157; chains: 1; bounding box: 61×35×83 Å

Sequence (214 aa):
MSRI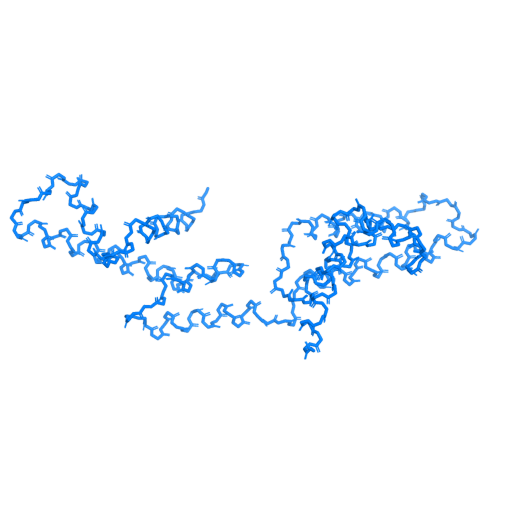ADIIACLEDANRRLAGIGPLEALTAHLAKERGIEGHKSAELTEAREEAKSRRDRALADLIGAEAKTQGEALRKAAALVGPEMSDEAAASVRADAKRLTDTSRDPVVMDATRLRDLQAVSLRLSDDPFNGNGDSPENLDLDQQQLRLYDRLKKQPPTSPEGVAALADIIWNDFGPGLIAGTPDWEDAITNNPEYALLRRLRHGARIVAEGR